Protein AF-A0A7Y0DTC8-F1 (afdb_monomer_lite)

pLDDT: mean 89.21, std 12.31, range [39.5, 98.81]

Sequence (375 aa):
MKYSFIILSLLLSGCVTTHNPIPEGYTGPLSTIDDSFKISSSQTAGMFYIQKVNGKDVVNAYTKSYSASSGQNGALNTQGYSHRLPAVKTKLLLSGEIMHGAPVGYLFNSDANYVVSGEIEFLPEVNKHYLVSGELNKQRSAVWIEDINGDIVSQVVVLSEGNTTPTIESTNSFIAKNTDTTRSSHGVKKDKLALFSNIKGGESLDLVLAKIGEPDSIVYDKGNFFTMRRSHFEYVYNELGKIQFTERDKQAGYVLRVFPNIFDGSTQLTNQLESSGLTLQHIAKEYYKRDELSELELDKVASAIWKNRYQEDSYTIDAVAWLIKVIGKQGNNRYYSLLNTLNDKNEYDSKIVRYAKSNLEQLEPSSVNQFNLRH

Secondary structure (DSSP, 8-state):
----------------PPPPSSPTT--S-EEEEE-EEEE-SSSEEEEEEEEEETTEE---HHHHHHHHHTTSTT-------EEEEESS-EEEEEEEEEEESSTHHHHHTGGG--EEEEEEEE-PPTT-EEEEEEE--SSEEEEEEE-TTS-B-S-EEEEETT-SS-EEE-HHHHHHT---TT---TT----HHHHHHT--BT-BHHHHHHHH---SEEEEE--BTTTTBPPEEEEEETTTEEEEEEEETTEEEEEEEEEEPP---HHHHHHHHT--HHHHHHHHHHHHH-S---HHHHHHHHHHHHHTTT---HHHHHHHHHHHHHHHHHT-GGGHHHHHHTT-TTTS-HHHHHHHHHHHTTS---SS----TT-

Structure (mmCIF, N/CA/C/O backbone):
data_AF-A0A7Y0DTC8-F1
#
_entry.id   AF-A0A7Y0DTC8-F1
#
loop_
_atom_site.group_PDB
_atom_site.id
_atom_site.type_symbol
_atom_site.label_atom_id
_atom_site.label_alt_id
_atom_site.label_comp_id
_atom_site.label_asym_id
_atom_site.label_entity_id
_atom_site.label_seq_id
_atom_site.pdbx_PDB_ins_code
_atom_site.Cartn_x
_atom_site.Cartn_y
_atom_site.Cartn_z
_atom_site.occupancy
_atom_site.B_iso_or_equiv
_atom_site.auth_seq_id
_atom_site.auth_comp_id
_atom_site.auth_asym_id
_atom_site.auth_atom_id
_atom_site.pdbx_PDB_model_num
ATOM 1 N N . MET A 1 1 ? -8.974 44.040 -55.194 1.00 39.91 1 MET A N 1
ATOM 2 C CA . MET A 1 1 ? -8.212 42.791 -55.414 1.00 39.91 1 MET A CA 1
ATOM 3 C C . MET A 1 1 ? -7.953 42.137 -54.071 1.00 39.91 1 MET A C 1
ATOM 5 O O . MET A 1 1 ? -7.554 42.823 -53.143 1.00 39.91 1 MET A O 1
ATOM 9 N N . LYS A 1 2 ? -8.289 40.848 -53.979 1.00 46.41 2 LYS A N 1
ATOM 10 C CA . LYS A 1 2 ? -8.189 39.975 -52.806 1.00 46.41 2 LYS A CA 1
ATOM 11 C C . LYS A 1 2 ? -6.760 39.438 -52.673 1.00 46.41 2 LYS A C 1
ATOM 13 O O . LYS A 1 2 ? -6.305 38.829 -53.628 1.00 46.41 2 LYS A O 1
ATOM 18 N N . TYR A 1 3 ? -6.137 39.579 -51.506 1.00 50.91 3 TYR A N 1
ATOM 19 C CA . TYR A 1 3 ? -5.040 38.739 -50.989 1.00 50.91 3 TYR A CA 1
ATOM 20 C C . TYR A 1 3 ? -5.140 38.878 -49.456 1.00 50.91 3 TYR A C 1
ATOM 22 O O . TYR A 1 3 ? -4.927 39.968 -48.949 1.00 50.91 3 TYR A O 1
ATOM 30 N N . SER A 1 4 ? -5.683 37.958 -48.652 1.00 56.03 4 SER A N 1
ATOM 31 C CA . SER A 1 4 ? -5.474 36.509 -48.528 1.00 56.03 4 SER A CA 1
ATOM 32 C C . SER A 1 4 ? -3.999 36.142 -48.381 1.00 56.03 4 SER A C 1
ATOM 34 O O . SER A 1 4 ? -3.381 35.650 -49.316 1.00 56.03 4 SER A O 1
ATOM 36 N N . PHE A 1 5 ? -3.452 36.380 -47.187 1.00 55.03 5 PHE A N 1
ATOM 37 C CA . PHE A 1 5 ? -2.271 35.676 -46.693 1.00 55.03 5 PHE A CA 1
ATOM 38 C C . PHE A 1 5 ? -2.694 34.849 -45.478 1.00 55.03 5 PHE A C 1
ATOM 40 O O . PHE A 1 5 ? -2.943 35.366 -44.392 1.00 55.03 5 PHE A O 1
ATOM 47 N N . ILE A 1 6 ? -2.856 33.551 -45.726 1.00 56.88 6 ILE A N 1
ATOM 48 C CA . ILE A 1 6 ? -3.098 32.507 -44.735 1.00 56.88 6 ILE A CA 1
ATOM 49 C C . ILE A 1 6 ? -1.772 32.302 -43.999 1.00 56.88 6 ILE A C 1
ATOM 51 O O . ILE A 1 6 ? -0.815 31.787 -44.575 1.00 56.88 6 ILE A O 1
ATOM 55 N N . ILE A 1 7 ? -1.698 32.744 -42.743 1.00 59.03 7 ILE A N 1
ATOM 56 C CA . ILE A 1 7 ? -0.588 32.413 -41.847 1.00 59.03 7 ILE A CA 1
ATOM 57 C C . ILE A 1 7 ? -0.805 30.970 -41.388 1.00 59.03 7 ILE A C 1
ATOM 59 O O . ILE A 1 7 ? -1.731 30.655 -40.643 1.00 59.03 7 ILE A O 1
ATOM 63 N N . LEU A 1 8 ? 0.036 30.090 -41.919 1.00 58.94 8 LEU A N 1
ATOM 64 C CA . LEU A 1 8 ? 0.097 28.662 -41.655 1.00 58.94 8 LEU A CA 1
ATOM 65 C C . LEU A 1 8 ? 0.555 28.420 -40.206 1.00 58.94 8 LEU A C 1
ATOM 67 O O . LEU A 1 8 ? 1.748 28.438 -39.908 1.00 58.94 8 LEU A O 1
ATOM 71 N N . SER A 1 9 ? -0.401 28.188 -39.302 1.00 57.31 9 SER A N 1
ATOM 72 C CA . SER A 1 9 ? -0.169 27.655 -37.953 1.00 57.31 9 SER A CA 1
ATOM 73 C C . SER A 1 9 ? 0.304 26.196 -38.018 1.00 57.31 9 SER A C 1
ATOM 75 O O . SER A 1 9 ? -0.448 25.268 -37.733 1.00 57.31 9 SER A O 1
ATOM 77 N N . LEU A 1 10 ? 1.573 25.987 -38.375 1.00 53.97 10 LEU A N 1
ATOM 78 C CA . LEU A 1 10 ? 2.321 24.757 -38.092 1.00 53.97 10 LEU A CA 1
ATOM 79 C C . LEU A 1 10 ? 2.687 24.744 -36.599 1.00 53.97 10 LEU A C 1
ATOM 81 O O . LEU A 1 10 ? 3.822 25.004 -36.207 1.00 53.97 10 LEU A O 1
ATOM 85 N N . LEU A 1 11 ? 1.693 24.494 -35.745 1.00 52.88 11 LEU A N 1
ATOM 86 C CA . LEU A 1 11 ? 1.929 24.206 -34.335 1.00 52.88 11 LEU A CA 1
ATOM 87 C C . LEU A 1 11 ? 2.511 22.793 -34.229 1.00 52.88 11 LEU A C 1
ATOM 89 O O . LEU A 1 11 ? 1.816 21.792 -34.400 1.00 52.88 11 LEU A O 1
ATOM 93 N N . LEU A 1 12 ? 3.818 22.765 -33.976 1.00 48.22 12 LEU A N 1
ATOM 94 C CA . LEU A 1 12 ? 4.634 21.623 -33.583 1.00 48.22 12 LEU A CA 1
ATOM 95 C C . LEU A 1 12 ? 3.947 20.837 -32.457 1.00 48.22 12 LEU A C 1
ATOM 97 O O . LEU A 1 12 ? 4.098 21.138 -31.276 1.00 48.22 12 LEU A O 1
ATOM 101 N N . SER A 1 13 ? 3.206 19.797 -32.823 1.00 54.31 13 SER A N 1
ATOM 102 C CA . SER A 1 13 ? 2.795 18.740 -31.904 1.00 54.31 13 SER A CA 1
ATOM 103 C C . SER A 1 13 ? 3.999 17.824 -31.697 1.00 54.31 13 SER A C 1
ATOM 105 O O . SER A 1 13 ? 4.126 16.766 -32.309 1.00 54.31 13 SER A O 1
ATOM 107 N N . GLY A 1 14 ? 4.937 18.268 -30.858 1.00 50.41 14 GLY A N 1
ATOM 108 C CA . GLY A 1 14 ? 5.990 17.403 -30.346 1.00 50.41 14 GLY A CA 1
ATOM 109 C C . GLY A 1 14 ? 5.351 16.319 -29.486 1.00 50.41 14 GLY A C 1
ATOM 110 O O . GLY A 1 14 ? 5.095 16.540 -28.306 1.00 50.41 14 GLY A O 1
ATOM 111 N N . CYS A 1 15 ? 5.059 15.159 -30.075 1.00 59.00 15 CYS A N 1
ATOM 112 C CA . CYS A 1 15 ? 4.779 13.957 -29.302 1.00 59.00 15 CYS A CA 1
ATOM 113 C C . CYS A 1 15 ? 6.055 13.635 -28.523 1.00 59.00 15 CYS A C 1
ATOM 115 O O . CYS A 1 15 ? 7.006 13.092 -29.084 1.00 59.00 15 CYS A O 1
ATOM 117 N N . VAL A 1 16 ? 6.102 14.029 -27.249 1.00 60.72 16 VAL A N 1
ATOM 118 C CA . VAL A 1 16 ? 7.172 13.623 -26.339 1.00 60.72 16 VAL A CA 1
ATOM 119 C C . VAL A 1 16 ? 7.049 12.111 -26.191 1.00 60.72 16 VAL A C 1
ATOM 121 O O . VAL A 1 16 ? 6.157 11.607 -25.512 1.00 60.72 16 VAL A O 1
ATOM 124 N N . THR A 1 17 ? 7.898 11.381 -26.908 1.00 69.00 17 THR A N 1
ATOM 125 C CA . THR A 1 17 ? 8.013 9.936 -26.758 1.00 69.00 17 THR A CA 1
ATOM 126 C C . THR A 1 17 ? 8.750 9.677 -25.454 1.00 69.00 17 THR A C 1
ATOM 128 O O . THR A 1 17 ? 9.849 10.180 -25.223 1.00 69.00 17 THR A O 1
ATOM 131 N N . THR A 1 18 ? 8.112 8.948 -24.548 1.00 77.19 18 THR A N 1
ATOM 132 C CA . THR A 1 18 ? 8.749 8.535 -23.301 1.00 77.19 18 THR A CA 1
ATOM 133 C C . THR A 1 18 ? 9.827 7.496 -23.596 1.00 77.19 18 THR A C 1
ATOM 135 O O . THR A 1 18 ? 9.694 6.679 -24.511 1.00 77.19 18 THR A O 1
ATOM 138 N N . HIS A 1 19 ? 10.936 7.551 -22.858 1.00 87.56 19 HIS A N 1
ATOM 139 C CA . HIS A 1 19 ? 12.083 6.691 -23.122 1.00 87.56 19 HIS A CA 1
ATOM 140 C C . HIS A 1 19 ? 11.747 5.223 -22.819 1.00 87.56 19 HIS A C 1
ATOM 142 O O . HIS A 1 19 ? 11.276 4.904 -21.728 1.00 87.56 19 HIS A O 1
ATOM 148 N N . ASN A 1 20 ? 12.023 4.322 -23.769 1.00 89.7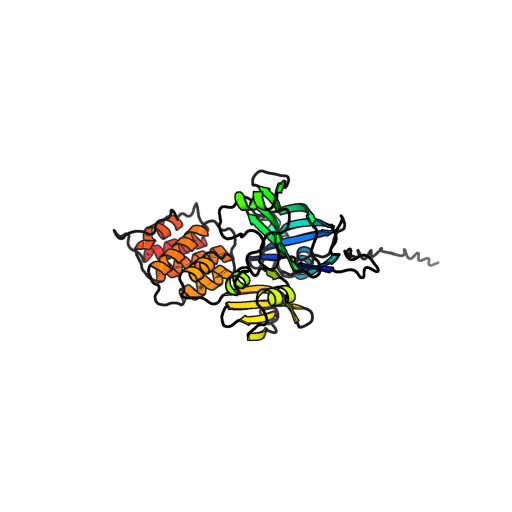5 20 ASN A N 1
ATOM 149 C CA . ASN A 1 20 ? 12.051 2.885 -23.505 1.00 89.75 20 ASN A CA 1
ATOM 150 C C . ASN A 1 20 ? 13.439 2.509 -22.953 1.00 89.75 20 ASN A C 1
ATOM 152 O O . ASN A 1 20 ? 14.424 2.686 -23.675 1.00 89.75 20 ASN A O 1
ATOM 156 N N . PRO A 1 21 ? 13.541 2.002 -21.710 1.00 90.19 21 PRO A N 1
ATOM 157 C CA . PRO A 1 21 ? 14.825 1.671 -21.097 1.00 90.19 21 PRO A CA 1
ATOM 158 C C . PRO A 1 21 ? 15.528 0.466 -21.742 1.00 90.19 21 PRO A C 1
ATOM 160 O O . PRO A 1 21 ? 16.708 0.243 -21.475 1.00 90.19 21 PRO A O 1
ATOM 163 N N . ILE A 1 22 ? 14.841 -0.309 -22.590 1.00 93.38 22 ILE A N 1
ATOM 164 C CA . ILE A 1 22 ? 15.444 -1.400 -23.361 1.00 93.38 22 ILE A CA 1
ATOM 165 C C . ILE A 1 22 ? 16.101 -0.814 -24.625 1.00 93.38 22 ILE A C 1
ATOM 167 O O . ILE A 1 22 ? 15.386 -0.250 -25.458 1.00 93.38 22 ILE A O 1
ATOM 171 N N . PRO A 1 23 ? 17.430 -0.954 -24.810 1.00 90.31 23 PRO A N 1
ATOM 172 C CA . PRO A 1 23 ? 18.102 -0.498 -26.024 1.00 90.31 23 PRO A CA 1
ATOM 173 C C . PRO A 1 23 ? 17.539 -1.162 -27.284 1.00 90.31 23 PRO A C 1
ATOM 175 O O . PRO A 1 23 ? 17.143 -2.329 -27.269 1.00 90.31 23 PRO A O 1
ATOM 178 N N . GLU A 1 24 ? 17.543 -0.435 -28.398 1.00 91.31 24 GLU A N 1
ATOM 179 C CA . GLU A 1 24 ? 17.123 -0.985 -29.687 1.00 91.31 24 GLU A CA 1
ATOM 180 C C . GLU A 1 24 ? 17.986 -2.201 -30.066 1.00 91.31 24 GLU A C 1
ATOM 182 O O . GLU A 1 24 ? 19.209 -2.177 -29.932 1.00 91.31 24 GLU A O 1
ATOM 187 N N . GLY A 1 25 ? 17.340 -3.292 -30.490 1.00 91.94 25 GLY A N 1
ATOM 188 C CA . GLY A 1 25 ? 18.022 -4.542 -30.836 1.00 91.94 25 GLY A CA 1
ATOM 189 C C . GLY A 1 25 ? 18.538 -5.358 -29.645 1.00 91.94 25 GLY A C 1
ATOM 190 O O . GLY A 1 25 ? 19.202 -6.371 -29.857 1.00 91.94 25 GLY A O 1
ATOM 191 N N . TYR A 1 26 ? 18.245 -4.971 -28.398 1.00 92.81 26 TYR A N 1
ATOM 192 C CA . TYR A 1 26 ? 18.636 -5.763 -27.233 1.00 92.81 26 TYR A CA 1
ATOM 193 C C . TYR A 1 26 ? 17.886 -7.105 -27.187 1.00 92.81 26 TYR A C 1
ATOM 195 O O . TYR A 1 26 ? 16.665 -7.146 -27.051 1.00 92.81 26 TYR A O 1
ATOM 203 N N . THR A 1 27 ? 18.634 -8.208 -27.253 1.00 93.88 27 THR A N 1
ATOM 204 C CA . THR A 1 27 ? 18.117 -9.589 -27.154 1.00 93.88 27 THR A CA 1
ATOM 205 C C . THR A 1 27 ? 18.572 -10.309 -25.883 1.00 93.88 27 THR A C 1
ATOM 207 O O . THR A 1 27 ? 18.411 -11.523 -25.766 1.00 93.88 27 THR A O 1
ATOM 210 N N . GLY A 1 28 ? 19.213 -9.590 -24.959 1.00 94.06 28 GLY A N 1
ATOM 211 C CA . GLY A 1 28 ? 19.722 -10.159 -23.716 1.00 94.06 28 GLY A CA 1
ATOM 212 C C . GLY A 1 28 ? 18.625 -10.423 -22.675 1.00 94.06 28 GLY A C 1
ATOM 213 O O . GLY A 1 28 ? 17.455 -10.094 -22.891 1.00 94.06 28 GLY A O 1
ATOM 214 N N . PRO A 1 29 ? 18.995 -11.020 -21.530 1.00 95.62 29 PRO A N 1
ATOM 215 C CA . PRO A 1 29 ? 18.059 -11.287 -20.448 1.00 95.62 29 PRO A CA 1
ATOM 216 C C . PRO A 1 29 ? 17.507 -9.999 -19.827 1.00 95.62 29 PRO A C 1
ATOM 218 O O . PRO A 1 29 ? 18.207 -8.996 -19.681 1.00 95.62 29 PRO A O 1
ATOM 221 N N . LEU A 1 30 ? 16.245 -10.059 -19.410 1.00 97.06 30 LEU A N 1
ATOM 222 C CA . LEU A 1 30 ? 15.531 -8.941 -18.802 1.00 97.06 30 LEU A CA 1
ATOM 223 C C . LEU A 1 30 ? 15.113 -9.286 -17.369 1.00 97.06 30 LEU A C 1
ATOM 225 O O . LEU A 1 30 ? 14.979 -10.454 -17.005 1.00 97.06 30 LEU A O 1
ATOM 229 N N . SER A 1 31 ? 14.868 -8.249 -16.584 1.00 97.38 31 SER A N 1
ATOM 230 C CA . SER A 1 31 ? 14.186 -8.298 -15.293 1.00 97.38 31 SER A CA 1
ATOM 231 C C . SER A 1 31 ? 12.968 -7.382 -15.319 1.00 97.38 31 SER A C 1
ATOM 233 O O . SER A 1 31 ? 12.916 -6.440 -16.118 1.00 97.38 31 SER A O 1
ATOM 235 N N . THR A 1 32 ? 12.030 -7.604 -14.404 1.00 98.19 32 THR A N 1
ATOM 236 C CA . THR A 1 32 ? 10.861 -6.734 -14.228 1.00 98.19 32 THR A CA 1
ATOM 237 C C . THR A 1 32 ? 10.926 -6.032 -12.877 1.00 98.19 32 THR A C 1
ATOM 239 O O . THR A 1 32 ? 11.264 -6.656 -11.875 1.00 98.19 32 THR A O 1
ATOM 242 N N . ILE A 1 33 ? 10.607 -4.741 -12.840 1.00 98.56 33 ILE A N 1
ATOM 243 C CA . ILE A 1 33 ? 10.428 -3.978 -11.602 1.00 98.56 33 ILE A CA 1
ATOM 244 C C . ILE A 1 33 ? 9.056 -3.313 -11.652 1.00 98.56 33 ILE A C 1
ATOM 246 O O . ILE A 1 33 ? 8.801 -2.511 -12.549 1.00 98.56 33 ILE A O 1
ATOM 250 N N . ASP A 1 34 ? 8.181 -3.645 -10.710 1.00 98.75 34 ASP A N 1
ATOM 251 C CA . ASP A 1 34 ? 6.880 -2.994 -10.573 1.00 98.75 34 ASP A CA 1
ATOM 252 C C . ASP A 1 34 ? 6.997 -1.738 -9.705 1.00 98.75 34 ASP A C 1
ATOM 254 O O . ASP A 1 34 ? 7.720 -1.715 -8.710 1.00 98.75 34 ASP A O 1
ATOM 258 N N . ASP A 1 35 ? 6.266 -0.692 -10.071 1.00 98.69 35 ASP A N 1
ATOM 259 C CA . ASP A 1 35 ? 6.006 0.448 -9.194 1.00 98.69 35 ASP A CA 1
ATOM 260 C C . ASP A 1 35 ? 4.886 0.090 -8.196 1.00 98.69 35 ASP A C 1
ATOM 262 O O . ASP A 1 35 ? 3.984 -0.683 -8.523 1.00 98.69 35 ASP A O 1
ATOM 266 N N . SER A 1 36 ? 4.883 0.689 -7.002 1.00 98.44 36 SER A N 1
ATOM 267 C CA . SER A 1 36 ? 3.854 0.438 -5.984 1.00 98.44 36 SER A CA 1
ATOM 268 C C . SER A 1 36 ? 3.160 1.706 -5.491 1.00 98.44 36 SER A C 1
ATOM 270 O O . SER A 1 36 ? 3.576 2.836 -5.758 1.00 98.44 36 SER A O 1
ATOM 272 N N . PHE A 1 37 ? 2.059 1.523 -4.768 1.00 97.56 37 PHE A N 1
ATOM 273 C CA . PHE A 1 37 ? 1.357 2.603 -4.094 1.00 97.56 37 PHE A CA 1
ATOM 274 C C . PHE A 1 37 ? 0.622 2.133 -2.836 1.00 97.56 37 PHE A C 1
ATOM 276 O O . PHE A 1 37 ? 0.229 0.972 -2.697 1.00 97.56 37 PHE A O 1
ATOM 283 N N . LYS A 1 38 ? 0.364 3.084 -1.936 1.00 95.06 38 LYS A N 1
ATOM 284 C CA . LYS A 1 38 ? -0.482 2.921 -0.751 1.00 95.06 38 LYS A CA 1
ATOM 285 C C . LYS A 1 38 ? -1.606 3.948 -0.788 1.00 95.06 38 LYS A C 1
ATOM 287 O O . LYS A 1 38 ? -1.358 5.144 -0.676 1.00 95.06 38 LYS A O 1
ATOM 292 N N . ILE A 1 39 ? -2.843 3.481 -0.944 1.00 92.94 39 ILE A N 1
ATOM 293 C CA . ILE A 1 39 ? -4.026 4.348 -0.961 1.00 92.94 39 ILE A CA 1
ATOM 294 C C . ILE A 1 39 ? -4.362 4.760 0.473 1.00 92.94 39 ILE A C 1
ATOM 296 O O . ILE A 1 39 ? -4.651 3.894 1.301 1.00 92.94 39 ILE A O 1
ATOM 300 N N . SER A 1 40 ? -4.384 6.069 0.727 1.00 89.50 40 SER A N 1
ATOM 301 C CA . SER A 1 40 ? -4.719 6.634 2.040 1.00 89.50 40 SER A CA 1
ATOM 302 C C . SER A 1 40 ? -6.143 7.214 2.106 1.00 89.50 40 SER A C 1
ATOM 304 O O . SER A 1 40 ? -6.783 7.369 3.148 1.00 89.50 40 SER A O 1
ATOM 306 N N . SER A 1 41 ? -6.702 7.564 0.954 1.00 89.88 41 SER A N 1
ATOM 307 C CA . SER A 1 41 ? -8.095 7.981 0.846 1.00 89.88 41 SER A CA 1
ATOM 308 C C . SER A 1 41 ? -8.583 7.775 -0.583 1.00 89.88 41 SER A C 1
ATOM 310 O O . SER A 1 41 ? -7.818 7.425 -1.479 1.00 89.88 41 SER A O 1
ATOM 312 N N . SER A 1 42 ? -9.855 8.066 -0.839 1.00 88.75 42 SER A N 1
ATOM 313 C CA . SER A 1 42 ? -10.371 8.143 -2.211 1.00 88.75 42 SER A CA 1
ATOM 314 C C . SER A 1 42 ? -9.690 9.214 -3.083 1.00 88.75 42 SER A C 1
ATOM 316 O O . SER A 1 42 ? -9.920 9.234 -4.287 1.00 88.75 42 SER A O 1
ATOM 318 N N . GLN A 1 43 ? -8.904 10.120 -2.491 1.00 91.69 43 GLN A N 1
ATOM 319 C CA . GLN A 1 43 ? -8.276 11.260 -3.168 1.00 91.69 43 GLN A CA 1
ATOM 320 C C . GLN A 1 43 ? -6.754 11.313 -2.976 1.00 91.69 43 GLN A C 1
ATOM 322 O O . GLN A 1 43 ? -6.119 12.169 -3.580 1.00 91.69 43 GLN A O 1
ATOM 327 N N . THR A 1 44 ? -6.159 10.432 -2.167 1.00 93.50 44 THR A N 1
ATOM 328 C CA . THR A 1 44 ? -4.745 10.530 -1.776 1.00 93.50 44 THR A CA 1
ATOM 329 C C . THR A 1 44 ? -4.087 9.156 -1.746 1.00 93.50 44 THR A C 1
ATOM 331 O O . THR A 1 44 ? -4.662 8.201 -1.213 1.00 93.50 44 THR A O 1
ATOM 334 N N . ALA A 1 45 ? -2.868 9.058 -2.272 1.00 95.75 45 ALA A N 1
ATOM 335 C CA . ALA A 1 45 ? -2.031 7.868 -2.166 1.00 95.75 45 ALA A CA 1
ATOM 336 C C . ALA A 1 45 ? -0.548 8.238 -2.059 1.00 95.75 45 ALA A C 1
ATOM 338 O O . ALA A 1 45 ? -0.111 9.217 -2.654 1.00 95.75 45 ALA A O 1
ATOM 339 N N . GLY A 1 46 ? 0.232 7.431 -1.344 1.00 96.88 46 GLY A N 1
ATOM 340 C CA . GLY A 1 46 ? 1.690 7.436 -1.461 1.00 96.88 46 GLY A CA 1
ATOM 341 C C . GLY A 1 46 ? 2.113 6.592 -2.659 1.00 96.88 46 GLY A C 1
ATOM 342 O O . GLY A 1 46 ? 1.741 5.422 -2.730 1.00 96.88 46 GLY A O 1
ATOM 343 N N . MET A 1 47 ? 2.856 7.176 -3.592 1.00 98.19 47 MET A N 1
ATOM 344 C CA . MET A 1 47 ? 3.314 6.539 -4.828 1.00 98.19 47 MET A CA 1
ATOM 345 C C . MET A 1 47 ? 4.812 6.254 -4.735 1.00 98.19 47 MET A C 1
ATOM 347 O O . MET A 1 47 ? 5.565 7.160 -4.391 1.00 98.19 47 MET A O 1
ATOM 351 N N . PHE A 1 48 ? 5.248 5.045 -5.093 1.00 98.69 48 PHE A N 1
ATOM 352 C CA . PHE A 1 48 ? 6.654 4.629 -5.092 1.00 98.69 48 PHE A CA 1
ATOM 353 C C . PHE A 1 48 ? 7.029 4.084 -6.466 1.00 98.69 48 PHE A C 1
ATOM 355 O O . PHE A 1 48 ? 6.451 3.098 -6.919 1.00 98.69 48 PHE A O 1
ATOM 362 N N . TYR A 1 49 ? 7.952 4.742 -7.161 1.00 98.81 49 TYR A N 1
ATOM 363 C CA . TYR A 1 49 ? 8.162 4.470 -8.579 1.00 98.81 49 TYR A CA 1
ATOM 364 C C . TYR A 1 49 ? 9.573 4.782 -9.081 1.00 98.81 49 TYR A C 1
ATOM 366 O O . TYR A 1 49 ? 10.324 5.544 -8.466 1.00 98.81 49 TYR A O 1
ATOM 374 N N . ILE A 1 50 ? 9.919 4.213 -10.239 1.00 98.69 50 ILE A N 1
ATOM 375 C CA . ILE A 1 50 ? 11.104 4.612 -11.010 1.00 98.69 50 ILE A CA 1
ATOM 376 C C . ILE A 1 50 ? 10.769 5.866 -11.823 1.00 98.69 50 ILE A C 1
ATOM 378 O O . ILE A 1 50 ? 9.943 5.838 -12.737 1.00 98.69 50 ILE A O 1
ATOM 382 N N . GLN A 1 51 ? 11.430 6.982 -11.519 1.00 98.25 51 GLN A N 1
ATOM 383 C CA . GLN A 1 51 ? 11.271 8.232 -12.262 1.00 98.25 51 GLN A CA 1
ATOM 384 C C . GLN A 1 51 ? 12.157 8.258 -13.513 1.00 98.25 51 GLN A C 1
ATOM 386 O O . GLN A 1 51 ? 11.695 8.618 -14.598 1.00 98.25 51 GLN A O 1
ATOM 391 N N . LYS A 1 52 ? 13.431 7.865 -13.368 1.00 98.31 52 LYS A N 1
ATOM 392 C CA . LYS A 1 52 ? 14.413 7.860 -14.462 1.00 98.31 52 LYS A CA 1
ATOM 393 C C . LYS A 1 52 ? 15.223 6.577 -14.503 1.00 98.31 52 LYS A C 1
ATOM 395 O O . LYS A 1 52 ? 15.586 6.031 -13.463 1.00 98.31 52 LYS A O 1
ATOM 400 N N . VAL A 1 53 ? 15.593 6.183 -15.717 1.00 98.06 53 VAL A N 1
ATOM 401 C CA . VAL A 1 53 ? 16.554 5.113 -15.996 1.00 98.06 53 VAL A CA 1
ATOM 402 C C . VAL A 1 53 ? 17.713 5.713 -16.784 1.00 98.06 53 VAL A C 1
ATOM 404 O O . VAL A 1 53 ? 17.507 6.304 -17.844 1.00 98.06 53 VAL A O 1
ATOM 407 N N . ASN A 1 54 ? 18.935 5.602 -16.258 1.00 96.75 54 ASN A N 1
ATOM 408 C CA . ASN A 1 54 ? 20.149 6.168 -16.858 1.00 96.75 54 ASN A CA 1
ATOM 409 C C . ASN A 1 54 ? 19.991 7.655 -17.248 1.00 96.75 54 ASN A C 1
ATOM 411 O O . ASN A 1 54 ? 20.362 8.076 -18.344 1.00 96.75 54 ASN A O 1
ATOM 415 N N . GLY A 1 55 ? 19.389 8.442 -16.349 1.00 96.81 55 GLY A N 1
ATOM 416 C CA . GLY A 1 55 ? 19.176 9.883 -16.518 1.00 96.81 55 GLY A CA 1
ATOM 417 C C . GLY A 1 55 ? 18.005 10.286 -17.424 1.00 96.81 55 GLY A C 1
ATOM 418 O O . GLY A 1 55 ? 17.755 11.481 -17.567 1.00 96.81 55 GLY A O 1
ATOM 419 N N . LYS A 1 56 ? 17.268 9.332 -18.009 1.00 96.75 56 LYS A N 1
ATOM 420 C CA . LYS A 1 56 ? 16.132 9.594 -18.909 1.00 96.75 56 LYS A CA 1
ATOM 421 C C . LYS A 1 56 ? 14.799 9.274 -18.239 1.00 96.75 56 LYS A C 1
ATOM 423 O O . LYS A 1 56 ? 14.677 8.228 -17.605 1.00 96.75 56 LYS A O 1
ATOM 428 N N . ASP A 1 57 ? 13.812 10.151 -18.410 1.00 96.44 57 ASP A N 1
ATOM 429 C CA . ASP A 1 57 ? 12.459 9.964 -17.875 1.00 96.44 57 ASP A CA 1
ATOM 430 C C . ASP A 1 57 ? 11.748 8.771 -18.519 1.00 96.44 57 ASP A C 1
ATOM 432 O O . ASP A 1 57 ? 11.759 8.603 -19.743 1.00 96.44 57 ASP A O 1
ATOM 436 N N . VAL A 1 58 ? 11.097 7.963 -17.684 1.00 96.88 58 VAL A N 1
ATOM 437 C CA . VAL A 1 58 ? 10.309 6.797 -18.099 1.00 96.88 58 VAL A CA 1
ATOM 438 C C . VAL A 1 58 ? 8.846 6.959 -17.684 1.00 96.88 58 VAL A C 1
ATOM 440 O O . VAL A 1 58 ? 8.517 7.710 -16.767 1.00 96.88 58 VAL A O 1
ATOM 443 N N . VAL A 1 59 ? 7.943 6.251 -18.368 1.00 96.94 59 VAL A N 1
ATOM 444 C CA . VAL A 1 59 ? 6.549 6.117 -17.906 1.00 96.94 59 VAL A CA 1
ATOM 445 C C . VAL A 1 59 ? 6.543 5.359 -16.586 1.00 96.94 59 VAL A C 1
ATOM 447 O O . VAL A 1 59 ? 7.295 4.405 -16.442 1.00 96.94 59 VAL A O 1
ATOM 450 N N . ASN A 1 60 ? 5.679 5.750 -15.655 1.00 98.00 60 ASN A N 1
ATOM 451 C CA . ASN A 1 60 ? 5.617 5.166 -14.317 1.00 98.00 60 ASN A CA 1
ATOM 452 C C . ASN A 1 60 ? 4.196 5.205 -13.734 1.00 98.00 60 ASN A C 1
ATOM 454 O O . ASN A 1 60 ? 3.289 5.823 -14.304 1.00 98.00 60 ASN A O 1
ATOM 458 N N . ALA A 1 61 ? 4.001 4.563 -12.582 1.00 97.75 61 ALA A N 1
ATOM 459 C CA . ALA A 1 61 ? 2.715 4.523 -11.887 1.00 97.75 61 ALA A CA 1
ATOM 460 C C . ALA A 1 61 ? 2.163 5.918 -11.556 1.00 97.75 61 ALA A C 1
ATOM 462 O O . ALA A 1 61 ? 0.957 6.136 -11.676 1.00 97.75 61 ALA A O 1
ATOM 463 N N . TYR A 1 62 ? 3.015 6.885 -11.195 1.00 97.50 62 TYR A N 1
ATOM 464 C CA . TYR A 1 62 ? 2.585 8.254 -10.886 1.00 97.50 62 TYR A CA 1
ATOM 465 C C . TYR A 1 62 ? 1.941 8.931 -12.101 1.00 97.50 62 TYR A C 1
ATOM 467 O O . TYR A 1 62 ? 0.786 9.350 -12.052 1.00 97.50 62 TYR A O 1
ATOM 475 N N . THR A 1 63 ? 2.645 8.975 -13.234 1.00 96.19 63 THR A N 1
ATOM 476 C CA . THR A 1 63 ? 2.154 9.610 -14.472 1.00 96.19 63 THR A CA 1
ATOM 477 C C . THR A 1 63 ? 0.923 8.902 -15.044 1.00 96.19 63 THR A C 1
ATOM 479 O O . THR A 1 63 ? -0.001 9.562 -15.538 1.00 96.19 63 THR A O 1
ATOM 482 N N . LYS A 1 64 ? 0.857 7.566 -14.932 1.00 96.31 64 LYS A N 1
ATOM 483 C CA . LYS A 1 64 ? -0.338 6.781 -15.280 1.00 96.31 64 LYS A CA 1
ATOM 484 C C . LYS A 1 64 ? -1.523 7.124 -14.384 1.00 96.31 64 LYS A C 1
ATOM 486 O O . LYS A 1 64 ? -2.603 7.393 -14.905 1.00 96.31 64 LYS A O 1
ATOM 491 N N . SER A 1 65 ? -1.315 7.164 -13.071 1.00 96.44 65 SER A N 1
ATOM 492 C CA . SER A 1 65 ? -2.357 7.493 -12.094 1.00 96.44 65 SER A CA 1
ATOM 493 C C . SER A 1 65 ? -2.860 8.921 -12.281 1.00 96.44 65 SER A C 1
ATOM 495 O O . SER A 1 65 ? -4.066 9.155 -12.301 1.00 96.44 65 SER A O 1
ATOM 497 N N . TYR A 1 66 ? -1.953 9.876 -12.500 1.00 94.25 66 TYR A N 1
ATOM 498 C CA . TYR A 1 66 ? -2.288 11.277 -12.755 1.00 94.25 66 TYR A CA 1
ATOM 499 C C . TYR A 1 66 ? -3.185 11.420 -13.981 1.00 94.25 66 TYR A C 1
ATOM 501 O O . TYR A 1 66 ? -4.281 11.977 -13.903 1.00 94.25 66 TYR A O 1
ATOM 509 N N . SER A 1 67 ? -2.773 10.815 -15.096 1.00 93.31 67 SER A N 1
ATOM 510 C CA . SER A 1 67 ? -3.555 10.815 -16.335 1.00 93.31 67 SER A CA 1
ATOM 511 C C . SER A 1 67 ? -4.925 10.160 -16.139 1.00 93.31 67 SER A C 1
ATOM 513 O O . SER A 1 67 ? -5.933 10.668 -16.621 1.00 93.31 67 SER A O 1
ATOM 515 N N . ALA A 1 68 ? -4.974 9.056 -15.390 1.00 92.81 68 ALA A N 1
ATOM 516 C CA . ALA A 1 68 ? -6.190 8.294 -15.142 1.00 92.81 68 ALA A CA 1
ATOM 517 C C . ALA A 1 68 ? -7.149 8.948 -14.132 1.00 92.81 68 ALA A C 1
ATOM 519 O O . ALA A 1 68 ? -8.296 8.504 -14.039 1.00 92.81 68 ALA A O 1
ATOM 520 N N . SER A 1 69 ? -6.687 9.954 -13.381 1.00 93.81 69 SER A N 1
ATOM 521 C CA . SER A 1 69 ? -7.459 10.714 -12.380 1.00 93.81 69 SER A CA 1
ATOM 522 C C . SER A 1 69 ? -7.952 12.062 -12.913 1.00 93.81 69 SER A C 1
ATOM 524 O O . SER A 1 69 ? -8.872 12.661 -12.356 1.00 93.81 69 SER A O 1
ATOM 526 N N . SER A 1 70 ? -7.358 12.549 -14.006 1.00 89.50 70 SER A N 1
ATOM 527 C CA . SER A 1 70 ? -7.728 13.826 -14.612 1.00 89.50 70 SER A CA 1
ATOM 528 C C . SER A 1 70 ? -9.222 13.874 -14.959 1.00 89.50 70 SER A C 1
ATOM 530 O O . SER A 1 70 ? -9.773 12.946 -15.552 1.00 89.50 70 SER A O 1
ATOM 532 N N . GLY A 1 71 ? -9.892 14.957 -14.555 1.00 86.62 71 GLY A N 1
ATOM 533 C CA . GLY A 1 71 ? -11.323 15.171 -14.798 1.00 86.62 71 GLY A CA 1
ATOM 534 C C . GLY A 1 71 ? -12.280 14.381 -13.893 1.00 86.62 71 GLY A C 1
ATOM 535 O O . GLY A 1 71 ? -13.478 14.377 -14.157 1.00 86.62 71 GLY A O 1
ATOM 536 N N . GLN A 1 72 ? -11.800 13.732 -12.825 1.00 86.12 72 GLN A N 1
ATOM 537 C CA . GLN A 1 72 ? -12.630 12.874 -11.960 1.00 86.12 72 GLN A CA 1
ATOM 538 C C . GLN A 1 72 ? -13.055 13.524 -10.636 1.00 86.12 72 GLN A C 1
ATOM 540 O O . GLN A 1 72 ? -13.216 12.839 -9.629 1.00 86.12 72 GLN A O 1
ATOM 545 N N . ASN A 1 73 ? -13.244 14.848 -10.616 1.00 86.19 73 ASN A N 1
ATOM 546 C CA . ASN A 1 73 ? -13.705 15.593 -9.432 1.00 86.19 73 ASN A CA 1
ATOM 547 C C . ASN A 1 73 ? -12.875 15.317 -8.159 1.00 86.19 73 ASN A C 1
ATOM 549 O O . ASN A 1 73 ? -13.418 15.220 -7.062 1.00 86.19 73 ASN A O 1
ATOM 553 N N . GLY A 1 74 ? -11.557 15.156 -8.312 1.00 86.38 74 GLY A N 1
ATOM 554 C CA . GLY A 1 74 ? -10.631 14.885 -7.210 1.00 86.38 74 GLY A CA 1
ATOM 555 C C . GLY A 1 74 ? -10.522 13.421 -6.787 1.00 86.38 74 GLY A C 1
ATOM 556 O O . GLY A 1 74 ? -9.668 13.107 -5.961 1.00 86.38 74 GLY A O 1
ATOM 557 N N . ALA A 1 75 ? -11.317 12.513 -7.362 1.00 89.88 75 ALA A N 1
ATOM 558 C CA . ALA A 1 75 ? -11.132 11.084 -7.144 1.00 89.88 75 ALA A CA 1
ATOM 559 C C . ALA A 1 75 ? -9.792 10.623 -7.732 1.00 89.88 75 ALA A C 1
ATOM 561 O O . ALA A 1 75 ? -9.488 10.866 -8.901 1.00 89.88 75 ALA A O 1
ATOM 562 N N . LEU A 1 76 ? -9.005 9.926 -6.918 1.00 92.62 76 LEU A N 1
ATOM 563 C CA . LEU A 1 76 ? -7.726 9.376 -7.327 1.00 92.62 76 LEU A CA 1
ATOM 564 C C . LEU A 1 76 ? -7.921 7.985 -7.940 1.00 92.62 76 LEU A C 1
ATOM 566 O O . LEU A 1 76 ? -8.523 7.085 -7.351 1.00 92.62 76 LEU A O 1
ATOM 570 N N . ASN A 1 77 ? -7.396 7.805 -9.145 1.00 92.69 77 ASN A N 1
ATOM 571 C CA . ASN A 1 77 ? -7.346 6.545 -9.864 1.00 92.69 77 ASN A CA 1
ATOM 572 C C . ASN A 1 77 ? -5.909 6.036 -9.914 1.00 92.69 77 ASN A C 1
ATOM 574 O O . ASN A 1 77 ? -5.174 6.332 -10.856 1.00 92.69 77 ASN A O 1
ATOM 578 N N . THR A 1 78 ? -5.515 5.272 -8.900 1.00 95.06 78 THR A N 1
ATOM 579 C CA . THR A 1 78 ? -4.183 4.674 -8.865 1.00 95.06 78 THR A CA 1
ATOM 580 C C . THR A 1 78 ? -4.049 3.575 -9.917 1.00 95.06 78 THR A C 1
ATOM 582 O O . THR A 1 78 ? -4.934 2.740 -10.111 1.00 95.06 78 THR A O 1
ATOM 585 N N . GLN A 1 79 ? -2.928 3.599 -10.625 1.00 95.50 79 GLN A N 1
ATOM 586 C CA . GLN A 1 79 ? -2.549 2.667 -11.677 1.00 95.50 79 GLN A CA 1
ATOM 587 C C . GLN A 1 79 ? -1.121 2.200 -11.402 1.00 95.50 79 GLN A C 1
ATOM 589 O O . GLN A 1 79 ? -0.254 3.023 -11.114 1.00 95.50 79 GLN A O 1
ATOM 594 N N . GLY A 1 80 ? -0.881 0.892 -11.493 1.00 96.19 80 GLY A N 1
ATOM 595 C CA . GLY A 1 80 ? 0.471 0.340 -11.441 1.00 96.19 80 GLY A CA 1
ATOM 596 C C . GLY A 1 80 ? 1.197 0.485 -12.778 1.00 96.19 80 GLY A C 1
ATOM 597 O O . GLY A 1 80 ? 0.609 0.860 -13.801 1.00 96.19 80 GLY A O 1
ATOM 598 N N . TYR A 1 81 ? 2.491 0.184 -12.771 1.00 97.88 81 TYR A N 1
ATOM 599 C CA . TYR A 1 81 ? 3.303 0.106 -13.978 1.00 97.88 81 TYR A CA 1
ATOM 600 C C . TYR A 1 81 ? 4.471 -0.860 -13.767 1.00 97.88 81 TYR A C 1
ATOM 602 O O . TYR A 1 81 ? 5.018 -0.932 -12.671 1.00 97.88 81 TYR A O 1
ATOM 610 N N . SER A 1 82 ? 4.848 -1.583 -14.822 1.00 98.06 82 SER A N 1
ATOM 611 C CA . SER A 1 82 ? 5.950 -2.551 -14.797 1.00 98.06 82 SER A CA 1
ATOM 612 C C . SER A 1 82 ? 7.046 -2.117 -15.758 1.00 98.06 82 SER A C 1
ATOM 614 O O . SER A 1 82 ? 6.810 -1.947 -16.958 1.00 98.06 82 SER A O 1
ATOM 616 N N . HIS A 1 83 ? 8.259 -1.977 -15.238 1.00 97.69 83 HIS A N 1
ATOM 617 C CA . HIS A 1 83 ? 9.456 -1.642 -15.997 1.00 97.69 83 HIS A CA 1
ATOM 618 C C . HIS A 1 83 ? 10.192 -2.917 -16.373 1.00 97.69 83 HIS A C 1
ATOM 620 O O . HIS A 1 83 ? 10.570 -3.697 -15.503 1.00 97.69 83 HIS A O 1
ATOM 626 N N . ARG A 1 84 ? 10.447 -3.120 -17.666 1.00 97.25 84 ARG A N 1
ATOM 627 C CA . ARG A 1 84 ? 11.356 -4.173 -18.131 1.00 97.25 84 AR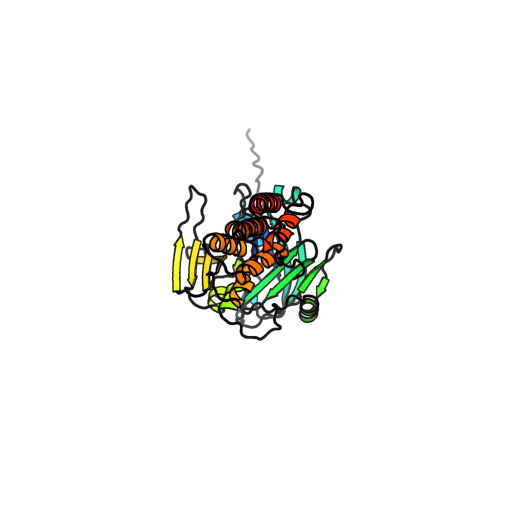G A CA 1
ATOM 628 C C . ARG A 1 84 ? 12.735 -3.571 -18.346 1.00 97.25 84 ARG A C 1
ATOM 630 O O . ARG A 1 84 ? 12.869 -2.639 -19.136 1.00 97.25 84 ARG A O 1
ATOM 637 N N . LEU A 1 85 ? 13.741 -4.103 -17.661 1.00 96.62 85 LEU A N 1
ATOM 638 C CA . LEU A 1 85 ? 15.111 -3.591 -17.691 1.00 96.62 85 LEU A CA 1
ATOM 639 C C . LEU A 1 85 ? 16.096 -4.691 -18.114 1.00 96.62 85 LEU A C 1
ATOM 641 O O . LEU A 1 85 ? 15.906 -5.846 -17.731 1.00 96.62 85 LEU A O 1
ATOM 645 N N . PRO A 1 86 ? 17.153 -4.364 -18.879 1.00 96.69 86 PRO A N 1
ATOM 646 C CA . PRO A 1 86 ? 18.303 -5.248 -19.057 1.00 96.69 86 PRO A CA 1
ATOM 647 C C . PRO A 1 86 ? 18.907 -5.671 -17.714 1.00 96.69 86 PRO A C 1
ATOM 649 O O . PRO A 1 86 ? 19.060 -4.839 -16.821 1.00 96.69 86 PRO A O 1
ATOM 652 N N . ALA A 1 87 ? 19.310 -6.940 -17.594 1.00 95.50 87 ALA A N 1
ATOM 653 C CA . ALA A 1 87 ? 20.002 -7.471 -16.414 1.00 95.50 87 ALA A CA 1
ATOM 654 C C . ALA A 1 87 ? 21.473 -6.999 -16.342 1.00 95.50 87 ALA A C 1
ATOM 656 O O . ALA A 1 87 ? 22.414 -7.792 -16.369 1.00 95.50 87 ALA A O 1
ATOM 657 N N . VAL A 1 88 ? 21.675 -5.678 -16.336 1.00 95.44 88 VAL A N 1
ATOM 658 C CA . VAL A 1 88 ? 22.975 -4.997 -16.279 1.00 95.44 88 VAL A CA 1
ATOM 659 C C . VAL A 1 88 ? 22.921 -3.862 -15.264 1.00 95.44 88 VAL A C 1
ATOM 661 O O . VAL A 1 88 ? 21.852 -3.337 -14.948 1.00 95.44 88 VAL A O 1
ATOM 664 N N . LYS A 1 89 ? 24.092 -3.457 -14.765 1.00 97.06 89 LYS A N 1
ATOM 665 C CA . LYS A 1 89 ? 24.200 -2.375 -13.786 1.00 97.06 89 LYS A CA 1
ATOM 666 C C . LYS A 1 89 ? 23.608 -1.090 -14.372 1.00 97.06 89 LYS A C 1
ATOM 668 O O . LYS A 1 89 ? 24.075 -0.605 -15.399 1.00 97.06 89 LYS A O 1
ATOM 673 N N . THR A 1 90 ? 22.588 -0.563 -13.708 1.00 96.62 90 THR A N 1
ATOM 674 C CA . THR A 1 90 ? 21.750 0.531 -14.201 1.00 96.62 90 THR A CA 1
ATOM 675 C C . THR A 1 90 ? 21.580 1.588 -13.115 1.00 96.62 90 THR A C 1
ATOM 677 O O . THR A 1 90 ? 21.465 1.263 -11.933 1.00 96.62 90 THR A O 1
ATOM 680 N N . LYS A 1 91 ? 21.560 2.864 -13.513 1.00 98.19 91 LYS A N 1
ATOM 681 C CA . LYS A 1 91 ? 21.244 3.979 -12.615 1.00 98.19 91 LYS A CA 1
ATOM 682 C C . LYS A 1 91 ? 19.744 4.224 -12.600 1.00 98.19 91 LYS A C 1
ATOM 684 O O . LYS A 1 91 ? 19.154 4.446 -13.660 1.00 98.19 91 LYS A O 1
ATOM 689 N N . LEU A 1 92 ? 19.146 4.202 -11.417 1.00 98.62 92 LEU A N 1
ATOM 690 C CA . LEU A 1 92 ? 17.713 4.403 -11.220 1.00 98.62 92 LEU A CA 1
ATOM 691 C C . LEU A 1 92 ? 17.492 5.614 -10.318 1.00 98.62 92 LEU A C 1
ATOM 693 O O . LEU A 1 92 ? 18.037 5.662 -9.219 1.00 98.62 92 LEU A O 1
ATOM 697 N N . LEU A 1 93 ? 16.675 6.569 -10.764 1.00 98.56 93 LEU A N 1
ATOM 698 C CA . LEU A 1 93 ? 16.133 7.608 -9.887 1.00 98.56 93 LEU A CA 1
ATOM 699 C C . LEU A 1 93 ? 14.827 7.078 -9.300 1.00 98.56 93 LEU A C 1
ATOM 701 O O . LEU A 1 93 ? 13.824 6.998 -10.013 1.00 98.56 93 LEU A O 1
ATOM 705 N N . LEU A 1 94 ? 14.854 6.686 -8.029 1.00 98.69 94 LEU A N 1
ATOM 706 C CA . LEU A 1 94 ? 13.660 6.256 -7.306 1.00 98.69 94 LEU A CA 1
ATOM 707 C C . LEU A 1 94 ? 12.946 7.465 -6.720 1.00 98.69 94 LEU A C 1
ATOM 709 O O . LEU A 1 94 ? 13.585 8.458 -6.374 1.00 98.69 94 LEU A O 1
ATOM 713 N N . SER A 1 95 ? 11.626 7.392 -6.597 1.00 98.56 95 SER A N 1
ATOM 714 C CA . SER A 1 95 ? 10.828 8.447 -5.976 1.00 98.56 95 SER A CA 1
ATOM 715 C C . SER A 1 95 ? 9.684 7.875 -5.150 1.00 98.56 95 SER A C 1
ATOM 717 O O . SER A 1 95 ? 9.026 6.924 -5.564 1.00 98.56 95 SER A O 1
ATOM 719 N N . GLY A 1 96 ? 9.476 8.465 -3.976 1.00 98.44 96 GLY A N 1
ATOM 720 C CA . GLY A 1 96 ? 8.316 8.289 -3.114 1.00 98.44 96 GLY A CA 1
ATOM 721 C C . GLY A 1 96 ? 7.620 9.637 -2.947 1.00 98.44 96 GLY A C 1
ATOM 722 O O . GLY A 1 96 ? 8.262 10.583 -2.501 1.00 98.44 96 GLY A O 1
ATOM 723 N N . GLU A 1 97 ? 6.343 9.754 -3.304 1.00 96.81 97 GLU A N 1
ATOM 724 C CA . GLU A 1 97 ? 5.613 11.030 -3.256 1.00 96.81 97 GLU A CA 1
ATOM 725 C C . GLU A 1 97 ? 4.137 10.849 -2.887 1.00 96.81 97 GLU A C 1
ATOM 727 O O . GLU A 1 97 ? 3.477 9.915 -3.350 1.00 96.81 97 GLU A O 1
ATOM 732 N N . ILE A 1 98 ? 3.602 11.779 -2.089 1.00 96.06 98 ILE A N 1
ATOM 733 C CA . ILE A 1 98 ? 2.161 11.897 -1.853 1.00 96.06 98 ILE A CA 1
ATOM 734 C C . ILE A 1 98 ? 1.477 12.503 -3.080 1.00 96.06 98 ILE A C 1
ATOM 736 O O . ILE A 1 98 ? 1.712 13.648 -3.463 1.00 96.06 98 ILE A O 1
ATOM 740 N N . MET A 1 99 ? 0.581 11.725 -3.677 1.00 95.31 99 MET A N 1
ATOM 741 C CA . MET A 1 99 ? -0.233 12.123 -4.811 1.00 95.31 99 MET A CA 1
ATOM 742 C C . MET A 1 99 ? -1.658 12.457 -4.369 1.00 95.31 99 MET A C 1
ATOM 744 O O . MET A 1 99 ? -2.296 11.663 -3.674 1.00 95.31 99 MET A O 1
ATOM 748 N N . HIS A 1 100 ? -2.183 13.586 -4.854 1.00 94.12 100 HIS A N 1
ATOM 749 C CA . HIS A 1 100 ? -3.588 13.970 -4.688 1.00 94.12 100 HIS A CA 1
ATOM 750 C C . HIS A 1 100 ? -4.348 13.905 -6.015 1.00 94.12 100 HIS A C 1
ATOM 752 O O . HIS A 1 100 ? -3.825 14.261 -7.069 1.00 94.12 100 HIS A O 1
ATOM 758 N N . GLY A 1 101 ? -5.617 13.498 -5.967 1.00 90.88 101 GLY A N 1
ATOM 759 C CA . G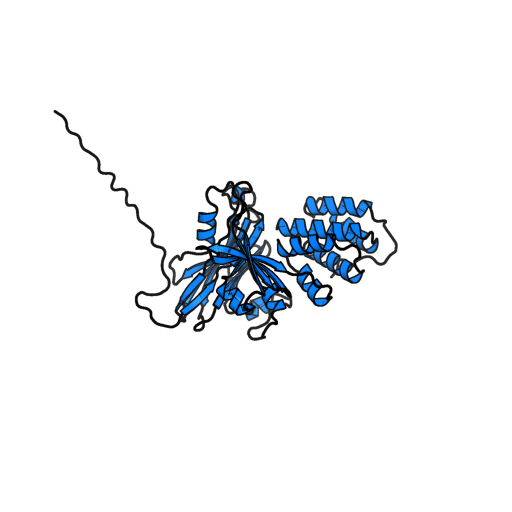LY A 1 101 ? -6.495 13.424 -7.138 1.00 90.88 101 GLY A CA 1
ATOM 760 C C . GLY A 1 101 ? -6.931 14.793 -7.679 1.00 90.88 101 GLY A C 1
ATOM 761 O O . GLY A 1 101 ? -7.408 14.879 -8.809 1.00 90.88 101 GLY A O 1
ATOM 762 N N . ALA A 1 102 ? -6.750 15.873 -6.908 1.00 88.19 102 ALA A N 1
ATOM 763 C CA . ALA A 1 102 ? -6.952 17.251 -7.357 1.00 88.19 102 ALA A CA 1
ATOM 764 C C . ALA A 1 102 ? -5.815 18.181 -6.886 1.00 88.19 102 ALA A C 1
ATOM 766 O O . ALA A 1 102 ? -5.363 18.045 -5.747 1.00 88.19 102 ALA A O 1
ATOM 767 N N . PRO A 1 103 ? -5.419 19.194 -7.692 1.00 83.69 103 PRO A N 1
ATOM 768 C CA . PRO A 1 103 ? -4.352 20.139 -7.336 1.00 83.69 103 PRO A CA 1
ATOM 769 C C . PRO A 1 103 ? -4.580 20.864 -6.007 1.00 83.69 103 PRO A C 1
ATOM 771 O O . PRO A 1 103 ? -3.641 21.137 -5.266 1.00 83.69 103 PRO A O 1
ATOM 774 N N . VAL A 1 104 ? -5.845 21.140 -5.683 1.00 83.44 104 VAL A N 1
ATOM 775 C CA . VAL A 1 104 ? -6.248 21.804 -4.440 1.00 83.44 104 VAL A CA 1
ATOM 776 C C . VAL A 1 104 ? -5.810 21.026 -3.191 1.00 83.44 104 VAL A C 1
ATOM 778 O O . VAL A 1 104 ? -5.504 21.637 -2.172 1.00 83.44 104 VAL A O 1
ATOM 781 N N . GLY A 1 105 ? -5.684 19.696 -3.281 1.00 80.44 105 GLY A N 1
ATOM 782 C CA . GLY A 1 105 ? -5.215 18.851 -2.182 1.00 80.44 105 GLY A CA 1
ATOM 783 C C . GLY A 1 105 ? -3.794 19.186 -1.728 1.00 80.44 105 GLY A C 1
ATOM 784 O O . GLY A 1 105 ? -3.535 19.188 -0.527 1.00 80.44 105 GLY A O 1
ATOM 785 N N . TYR A 1 106 ? -2.908 19.568 -2.653 1.00 86.69 106 TYR A N 1
ATOM 786 C CA . TYR A 1 106 ? -1.539 19.968 -2.315 1.00 86.69 106 TYR A CA 1
ATOM 787 C C . TYR A 1 106 ? -1.495 21.276 -1.515 1.00 86.69 106 TYR A C 1
ATOM 789 O O . TYR A 1 106 ? -0.612 21.450 -0.682 1.00 86.69 106 TYR A O 1
ATOM 797 N N . LEU A 1 107 ? -2.452 22.184 -1.734 1.00 84.56 107 LEU A N 1
ATOM 798 C CA . LEU A 1 107 ? -2.512 23.466 -1.024 1.00 84.56 107 LEU A CA 1
ATOM 799 C C . LEU A 1 107 ? -3.056 23.314 0.401 1.00 84.56 107 LEU A C 1
ATOM 801 O O . LEU A 1 107 ? -2.550 23.954 1.314 1.00 84.56 107 LEU A O 1
ATOM 805 N N . PHE A 1 108 ? -4.076 22.473 0.594 1.00 84.00 108 PHE A N 1
ATOM 806 C CA . PHE A 1 108 ? -4.714 22.292 1.905 1.00 84.00 108 PHE A CA 1
ATOM 807 C C . PHE A 1 108 ? -3.992 21.299 2.822 1.00 84.00 108 PHE A C 1
ATOM 809 O O . PHE A 1 108 ? -4.244 21.310 4.022 1.00 84.00 108 PHE A O 1
ATOM 816 N N . ASN A 1 109 ? -3.101 20.465 2.279 1.00 81.25 109 ASN A N 1
ATOM 817 C CA . ASN A 1 109 ? -2.350 19.458 3.034 1.00 81.25 109 ASN A CA 1
ATOM 818 C C . ASN A 1 109 ? -0.832 19.675 2.911 1.00 81.25 109 ASN A C 1
ATOM 820 O O . ASN A 1 109 ? -0.079 18.710 2.791 1.00 81.25 109 ASN A O 1
ATOM 824 N N . SER A 1 110 ? -0.374 20.934 2.896 1.00 78.81 110 SER A N 1
ATOM 825 C CA . SER A 1 110 ? 1.042 21.287 2.691 1.00 78.81 110 SER A CA 1
ATOM 826 C C . SER A 1 110 ? 1.997 20.535 3.618 1.00 78.81 110 SER A C 1
ATOM 828 O O . SER A 1 110 ? 3.069 20.118 3.184 1.00 78.81 110 SER A O 1
ATOM 830 N N . ASP A 1 111 ? 1.574 20.305 4.859 1.00 78.44 111 ASP A N 1
ATOM 831 C CA . ASP A 1 111 ? 2.395 19.709 5.919 1.00 78.44 111 ASP A CA 1
ATOM 832 C C . ASP A 1 111 ? 2.472 18.171 5.828 1.00 78.44 111 ASP A C 1
ATOM 834 O O . ASP A 1 111 ? 3.247 17.539 6.549 1.00 78.44 111 ASP A O 1
ATOM 838 N N . ALA A 1 112 ? 1.696 17.578 4.914 1.00 82.31 112 ALA A N 1
ATOM 839 C CA . ALA A 1 112 ? 1.609 16.141 4.664 1.00 82.31 112 ALA A CA 1
ATOM 840 C C . ALA A 1 112 ? 1.969 15.757 3.213 1.00 82.31 112 ALA A C 1
ATOM 842 O O . ALA A 1 112 ? 1.762 14.618 2.800 1.00 82.31 112 ALA A O 1
ATOM 843 N N . ASN A 1 113 ? 2.521 16.680 2.414 1.00 89.06 113 ASN A N 1
ATOM 844 C CA . ASN A 1 113 ? 2.975 16.414 1.041 1.00 89.06 113 ASN A CA 1
ATOM 845 C C . ASN A 1 113 ? 4.411 15.868 1.019 1.00 89.06 113 ASN A C 1
ATOM 847 O O . ASN A 1 113 ? 5.330 16.508 0.508 1.00 89.06 113 ASN A O 1
ATOM 851 N N . TYR A 1 114 ? 4.621 14.695 1.609 1.00 93.31 114 TYR A N 1
ATOM 852 C CA . TYR A 1 114 ? 5.952 14.097 1.702 1.00 93.31 114 TYR A CA 1
ATOM 853 C C . TYR A 1 114 ? 6.503 13.679 0.333 1.00 93.31 114 TYR A C 1
ATOM 855 O O . TYR A 1 114 ? 5.791 13.076 -0.475 1.00 93.31 114 TYR A O 1
ATOM 863 N N . VAL A 1 115 ? 7.790 13.968 0.102 1.00 95.38 115 VAL A N 1
ATOM 864 C CA . VAL A 1 115 ? 8.528 13.608 -1.117 1.00 95.38 115 VAL A CA 1
ATOM 865 C C . VAL A 1 115 ? 9.940 13.154 -0.757 1.00 95.38 115 VAL A C 1
ATOM 867 O O . VAL A 1 115 ? 10.638 13.818 0.004 1.00 95.38 115 VAL A O 1
ATOM 870 N N . VAL A 1 116 ? 10.389 12.049 -1.344 1.00 97.56 116 VAL A N 1
ATOM 871 C CA . VAL A 1 116 ? 11.772 11.564 -1.286 1.00 97.56 116 VAL A CA 1
ATOM 872 C C . VAL A 1 116 ? 12.190 11.092 -2.674 1.00 97.56 116 VAL A C 1
ATOM 874 O O . VAL A 1 116 ? 11.442 10.387 -3.344 1.00 97.56 116 VAL A O 1
ATOM 877 N N . SER A 1 117 ? 13.378 11.483 -3.135 1.00 98.12 117 SER A N 1
ATOM 878 C CA . SER A 1 117 ? 13.895 11.079 -4.446 1.00 98.12 117 SER A CA 1
ATOM 879 C C . SER A 1 117 ? 15.415 10.987 -4.423 1.00 98.12 117 SER A C 1
ATOM 881 O O . SER A 1 117 ? 16.079 11.800 -3.782 1.00 98.12 117 SER A O 1
ATOM 883 N N . GLY A 1 118 ? 15.980 9.981 -5.083 1.00 98.12 118 GLY A N 1
ATOM 884 C CA . GLY A 1 118 ? 17.422 9.752 -5.062 1.00 98.12 118 GLY A CA 1
ATOM 885 C C . GLY A 1 118 ? 17.879 8.745 -6.105 1.00 98.12 118 GLY A C 1
ATOM 886 O O . GLY A 1 118 ? 17.151 7.814 -6.457 1.00 98.12 118 GLY A O 1
ATOM 887 N N . GLU A 1 119 ? 19.079 8.974 -6.636 1.00 98.44 119 GLU A N 1
ATOM 888 C CA . GLU A 1 119 ? 19.710 8.078 -7.604 1.00 98.44 119 GLU A CA 1
ATOM 889 C C . GLU A 1 119 ? 20.434 6.945 -6.872 1.00 98.44 119 GLU A C 1
ATOM 891 O O . GLU A 1 119 ? 21.232 7.188 -5.966 1.00 98.44 119 GLU A O 1
ATOM 896 N N . ILE A 1 120 ? 20.174 5.711 -7.300 1.00 98.12 120 ILE A N 1
ATOM 897 C CA . ILE A 1 120 ? 20.879 4.510 -6.853 1.00 98.12 120 ILE A CA 1
ATOM 898 C C . ILE A 1 120 ? 21.481 3.771 -8.048 1.00 98.12 120 ILE A C 1
ATOM 900 O O . ILE A 1 120 ? 21.015 3.892 -9.186 1.00 98.12 120 ILE A O 1
ATOM 904 N N . GLU A 1 121 ? 22.491 2.949 -7.781 1.00 97.88 121 GLU A N 1
ATOM 905 C CA . GLU A 1 121 ? 22.954 1.942 -8.733 1.00 97.88 121 GLU A CA 1
ATOM 906 C C . GLU A 1 121 ? 22.346 0.585 -8.377 1.00 97.88 121 GLU A C 1
ATOM 908 O O . GLU A 1 121 ? 22.455 0.122 -7.242 1.00 97.88 121 GLU A O 1
ATOM 913 N N . PHE A 1 122 ? 21.724 -0.069 -9.356 1.00 97.69 122 PHE A N 1
ATOM 914 C CA . PHE A 1 122 ? 21.083 -1.365 -9.172 1.00 97.69 122 PHE A CA 1
ATOM 915 C C . PHE A 1 122 ? 21.505 -2.339 -10.272 1.00 97.69 122 PHE A C 1
ATOM 917 O O . PHE A 1 122 ? 21.589 -1.975 -11.446 1.00 97.69 122 PHE A O 1
ATOM 924 N N . LEU A 1 123 ? 21.792 -3.582 -9.888 1.00 97.44 123 LEU A N 1
ATOM 925 C CA . LEU A 1 123 ? 22.083 -4.680 -10.804 1.00 97.44 123 LEU A CA 1
ATOM 926 C C . LEU A 1 123 ? 20.983 -5.732 -10.630 1.00 97.44 123 LEU A C 1
ATOM 928 O O . LEU A 1 123 ? 21.088 -6.552 -9.719 1.00 97.44 123 LEU A O 1
ATOM 932 N N . PRO A 1 124 ? 19.924 -5.700 -11.454 1.00 96.88 124 PRO A N 1
ATOM 933 C CA . PRO A 1 124 ? 18.896 -6.720 -11.379 1.00 96.88 124 PRO A CA 1
ATOM 934 C C . PRO A 1 124 ? 19.429 -8.062 -11.882 1.00 96.88 124 PRO A C 1
ATOM 936 O O . PRO A 1 124 ? 20.168 -8.137 -12.867 1.00 96.88 124 PRO A O 1
ATOM 939 N N . GLU A 1 125 ? 19.012 -9.136 -11.225 1.00 97.00 125 GLU A N 1
ATOM 940 C CA . GLU A 1 125 ? 19.291 -10.495 -11.664 1.00 97.00 125 GLU A CA 1
ATOM 941 C C . GLU A 1 125 ? 18.384 -10.900 -12.835 1.00 97.00 125 GLU A C 1
ATOM 943 O O . GLU A 1 125 ? 17.248 -10.440 -12.997 1.00 97.00 125 GLU A O 1
ATOM 948 N N . VAL A 1 126 ? 18.893 -11.823 -13.648 1.00 97.12 126 VAL A N 1
ATOM 949 C CA . VAL A 1 126 ? 18.211 -12.355 -14.829 1.00 97.12 126 VAL A CA 1
ATOM 950 C C . VAL A 1 126 ? 16.874 -12.996 -14.454 1.00 97.12 126 VAL A C 1
ATOM 952 O O . VAL A 1 126 ? 16.820 -13.865 -13.584 1.00 97.12 126 VAL A O 1
ATOM 955 N N . ASN A 1 127 ? 15.809 -12.614 -15.167 1.00 95.44 127 ASN A N 1
ATOM 956 C CA . ASN A 1 127 ? 14.457 -13.161 -15.020 1.00 95.44 127 ASN A CA 1
ATOM 957 C C . ASN A 1 127 ? 13.889 -13.055 -13.593 1.00 95.44 127 ASN A C 1
ATOM 959 O O . ASN A 1 127 ? 13.024 -13.845 -13.211 1.00 95.44 127 ASN A O 1
ATOM 963 N N . LYS A 1 128 ? 14.374 -12.100 -12.792 1.00 96.94 128 LYS A N 1
ATOM 964 C CA . LYS A 1 128 ? 13.780 -11.771 -11.496 1.00 96.94 128 LYS A CA 1
ATOM 965 C C . LYS A 1 128 ? 12.744 -10.660 -11.624 1.00 96.94 128 LYS A C 1
ATOM 967 O O . LYS A 1 128 ? 12.768 -9.855 -12.561 1.00 96.94 128 LYS A O 1
ATOM 972 N N . HIS A 1 129 ? 11.849 -10.641 -10.644 1.00 97.38 129 HIS A N 1
ATOM 973 C CA . HIS A 1 129 ? 10.795 -9.649 -10.492 1.00 97.38 129 HIS A CA 1
ATOM 974 C C . HIS A 1 129 ? 10.986 -8.927 -9.160 1.00 97.38 129 HIS A C 1
ATOM 976 O O . HIS A 1 129 ? 11.167 -9.569 -8.124 1.00 97.38 129 HIS A O 1
ATOM 982 N N . TYR A 1 130 ? 10.970 -7.603 -9.216 1.00 98.12 130 TYR A N 1
ATOM 983 C CA . TYR A 1 130 ? 11.199 -6.706 -8.093 1.00 98.12 130 TYR A CA 1
ATOM 984 C C . TYR A 1 130 ? 10.047 -5.713 -7.930 1.00 98.12 130 TYR A C 1
ATOM 986 O O . TYR A 1 130 ? 9.211 -5.563 -8.823 1.00 98.12 130 TYR A O 1
ATOM 994 N N . LEU A 1 131 ? 10.042 -4.992 -6.812 1.00 98.56 131 LEU A N 1
ATOM 995 C CA . LEU A 1 131 ? 9.043 -3.981 -6.483 1.00 98.56 131 LEU A CA 1
ATOM 996 C C . LEU A 1 131 ? 9.711 -2.720 -5.931 1.00 98.56 131 LEU A C 1
ATOM 998 O O . LEU A 1 131 ? 10.508 -2.809 -4.999 1.00 98.56 131 LEU A O 1
ATOM 1002 N N . VAL A 1 132 ? 9.363 -1.542 -6.447 1.00 98.62 132 VAL A N 1
ATOM 1003 C CA . VAL A 1 132 ? 9.707 -0.272 -5.795 1.00 98.62 132 VAL A CA 1
ATOM 1004 C C . VAL A 1 132 ? 8.774 -0.075 -4.612 1.00 98.62 132 VAL A C 1
ATOM 1006 O O . VAL A 1 132 ? 7.558 -0.059 -4.771 1.00 98.62 132 VAL A O 1
ATOM 1009 N N . SER A 1 133 ? 9.332 0.082 -3.423 1.00 97.81 133 SER A N 1
ATOM 1010 C CA . SER A 1 133 ? 8.610 0.130 -2.154 1.00 97.81 133 SER A CA 1
ATOM 1011 C C . SER A 1 133 ? 9.109 1.298 -1.313 1.00 97.81 133 SER A C 1
ATOM 1013 O O . SER A 1 133 ? 10.185 1.844 -1.566 1.00 97.81 133 SER A O 1
ATOM 1015 N N . GLY A 1 134 ? 8.329 1.712 -0.322 1.00 96.06 134 GLY A N 1
ATOM 1016 C CA . GLY A 1 134 ? 8.708 2.836 0.513 1.00 96.06 134 GLY A CA 1
ATOM 1017 C C . GLY A 1 134 ? 7.767 3.115 1.673 1.00 96.06 134 GLY A C 1
ATOM 1018 O O . GLY A 1 134 ? 6.783 2.414 1.917 1.00 96.06 134 GLY A O 1
ATOM 1019 N N . GLU A 1 135 ? 8.083 4.186 2.385 1.00 93.50 135 GLU A N 1
ATOM 1020 C CA . GLU A 1 135 ? 7.278 4.763 3.455 1.00 93.50 135 GLU A CA 1
ATOM 1021 C C . GLU A 1 135 ? 7.329 6.290 3.360 1.00 93.50 135 GLU A C 1
ATOM 1023 O O . GLU A 1 135 ? 8.358 6.861 3.009 1.00 93.50 135 GLU A O 1
ATOM 1028 N N . LEU A 1 136 ? 6.206 6.947 3.646 1.00 93.44 136 LEU A N 1
ATOM 1029 C CA . LEU A 1 136 ? 6.071 8.403 3.623 1.00 93.44 136 LEU A CA 1
ATOM 1030 C C . LEU A 1 136 ? 5.378 8.828 4.911 1.00 93.44 136 LEU A C 1
ATOM 1032 O O . LEU A 1 136 ? 4.240 8.428 5.157 1.00 93.44 136 LEU A O 1
ATOM 1036 N N . ASN A 1 137 ? 6.081 9.586 5.742 1.00 89.62 137 ASN A N 1
ATOM 1037 C CA . ASN A 1 137 ? 5.549 10.204 6.950 1.00 89.62 137 ASN A CA 1
ATOM 1038 C C . ASN A 1 137 ? 6.430 11.394 7.358 1.00 89.62 137 ASN A C 1
ATOM 1040 O O . ASN A 1 137 ? 7.499 11.624 6.781 1.00 89.62 137 ASN A O 1
ATOM 1044 N N . LYS A 1 138 ? 5.973 12.124 8.377 1.00 87.56 138 LYS A N 1
ATOM 1045 C CA . LYS A 1 138 ? 6.630 13.317 8.911 1.00 87.56 138 LYS A CA 1
ATOM 1046 C C . LYS A 1 138 ? 8.050 13.060 9.406 1.00 87.56 138 LYS A C 1
ATOM 1048 O O . LYS A 1 138 ? 8.944 13.852 9.130 1.00 87.56 138 LYS A O 1
ATOM 1053 N N . GLN A 1 139 ? 8.243 11.965 10.139 1.00 88.25 139 GLN A N 1
ATOM 1054 C CA . GLN A 1 139 ? 9.508 11.645 10.796 1.00 88.25 139 GLN A CA 1
ATOM 1055 C C . GLN A 1 139 ? 10.559 11.183 9.783 1.00 88.25 139 GLN A C 1
ATOM 1057 O O . GLN A 1 139 ? 11.745 11.506 9.901 1.00 88.25 139 GLN A O 1
ATOM 1062 N N . ARG A 1 140 ? 10.130 10.392 8.795 1.00 90.69 140 ARG A N 1
ATOM 1063 C CA . ARG A 1 140 ? 10.990 9.797 7.777 1.00 90.69 140 ARG A CA 1
ATOM 1064 C C . ARG A 1 140 ? 10.199 9.411 6.531 1.00 90.69 140 ARG A C 1
ATOM 1066 O O . ARG A 1 140 ? 9.209 8.687 6.592 1.00 90.69 140 ARG A O 1
ATOM 1073 N N . SER A 1 141 ? 10.728 9.797 5.380 1.00 95.25 141 SER A N 1
ATOM 1074 C CA . SER A 1 141 ? 10.317 9.291 4.073 1.00 95.25 141 SER A CA 1
ATOM 1075 C C . SER A 1 141 ? 11.448 8.476 3.460 1.00 95.25 141 SER A C 1
ATOM 1077 O O . SER A 1 141 ? 12.600 8.901 3.494 1.00 95.25 141 SER A O 1
ATOM 1079 N N . ALA A 1 142 ? 11.154 7.298 2.918 1.00 97.19 142 ALA A N 1
ATOM 1080 C CA . ALA A 1 142 ? 12.161 6.441 2.306 1.00 97.19 142 ALA A CA 1
ATOM 1081 C C . ALA A 1 142 ? 11.615 5.634 1.123 1.00 97.19 142 ALA A C 1
ATOM 1083 O O . ALA A 1 142 ? 10.433 5.296 1.090 1.00 97.19 142 ALA A O 1
ATOM 1084 N N . VAL A 1 143 ? 12.487 5.316 0.162 1.00 98.44 143 VAL A N 1
ATOM 1085 C CA . VAL A 1 143 ? 12.166 4.499 -1.021 1.00 98.44 143 VAL A CA 1
ATOM 1086 C C . VAL A 1 143 ? 13.323 3.554 -1.369 1.00 98.44 143 VAL A C 1
ATOM 1088 O O . VAL A 1 143 ? 14.496 3.910 -1.231 1.00 98.44 143 VAL A O 1
ATOM 1091 N N . TRP A 1 144 ? 12.994 2.331 -1.784 1.00 98.38 144 TRP A N 1
ATOM 1092 C CA . TRP A 1 144 ? 13.935 1.244 -2.079 1.00 98.38 144 TRP A CA 1
ATOM 1093 C C . TRP A 1 144 ? 13.331 0.219 -3.054 1.00 98.38 144 TRP A C 1
ATOM 1095 O O . TRP A 1 144 ? 12.179 0.343 -3.466 1.00 98.38 144 TRP A O 1
ATOM 1105 N N . ILE A 1 145 ? 14.109 -0.803 -3.422 1.00 98.44 145 ILE A N 1
ATOM 1106 C CA . ILE A 1 145 ? 13.669 -1.949 -4.227 1.00 98.44 145 ILE A CA 1
ATOM 1107 C C . ILE A 1 145 ? 13.649 -3.207 -3.357 1.00 98.44 145 ILE A C 1
ATOM 1109 O O . ILE A 1 145 ? 14.597 -3.485 -2.616 1.00 98.44 145 ILE A O 1
ATOM 1113 N N . GLU A 1 146 ? 12.569 -3.972 -3.469 1.00 96.75 146 GLU A N 1
ATOM 1114 C CA . GLU A 1 146 ? 12.373 -5.268 -2.826 1.00 96.75 146 GLU A CA 1
ATOM 1115 C C . GLU A 1 146 ? 12.360 -6.404 -3.847 1.00 96.75 146 GLU A C 1
ATOM 1117 O O . GLU A 1 146 ? 11.962 -6.217 -5.000 1.00 96.75 146 GLU A O 1
ATOM 1122 N N . ASP A 1 147 ? 12.768 -7.593 -3.412 1.00 95.75 147 ASP A N 1
ATOM 1123 C CA . ASP A 1 147 ? 12.547 -8.830 -4.154 1.00 95.75 147 ASP A CA 1
ATOM 1124 C C . ASP A 1 147 ? 11.145 -9.420 -3.912 1.00 95.75 147 ASP A C 1
ATOM 1126 O O . ASP A 1 147 ? 10.295 -8.862 -3.213 1.00 95.75 147 ASP A O 1
ATOM 1130 N N . ILE A 1 148 ? 10.900 -10.595 -4.493 1.00 93.50 148 ILE A N 1
ATOM 1131 C CA . ILE A 1 148 ? 9.635 -11.322 -4.366 1.00 93.50 148 ILE A CA 1
ATOM 1132 C C . ILE A 1 148 ? 9.282 -11.715 -2.922 1.00 93.50 148 ILE A C 1
ATOM 1134 O O . ILE A 1 148 ? 8.106 -11.871 -2.599 1.00 93.50 148 ILE A O 1
ATOM 1138 N N . ASN A 1 149 ? 10.274 -11.853 -2.041 1.00 90.56 149 ASN A N 1
ATOM 1139 C CA . ASN A 1 149 ? 10.053 -12.154 -0.630 1.00 90.56 149 ASN A CA 1
ATOM 1140 C C . ASN A 1 149 ? 9.803 -10.880 0.189 1.00 90.56 149 ASN A C 1
ATOM 1142 O O . ASN A 1 149 ? 9.506 -10.969 1.381 1.00 90.56 149 ASN A O 1
ATOM 1146 N N . GLY A 1 150 ? 9.902 -9.695 -0.417 1.00 90.69 150 GLY A N 1
ATOM 1147 C CA . GLY A 1 150 ? 9.844 -8.416 0.284 1.00 90.69 150 GLY A CA 1
ATOM 1148 C C . GLY A 1 150 ? 11.150 -8.071 1.001 1.00 90.69 150 GLY A C 1
ATOM 1149 O O . GLY A 1 150 ? 11.142 -7.214 1.883 1.00 90.69 150 GLY A O 1
ATOM 1150 N N . ASP A 1 151 ? 12.255 -8.750 0.678 1.00 91.50 151 ASP A N 1
ATOM 1151 C CA . ASP A 1 151 ? 13.564 -8.402 1.219 1.00 91.50 151 ASP A CA 1
ATOM 1152 C C . ASP A 1 151 ? 14.127 -7.212 0.430 1.00 91.50 151 ASP A C 1
ATOM 1154 O O . ASP A 1 151 ? 14.020 -7.149 -0.796 1.00 91.50 151 ASP A O 1
ATOM 1158 N N . ILE A 1 152 ? 14.730 -6.248 1.130 1.00 95.00 152 ILE A N 1
ATOM 1159 C CA . ILE A 1 152 ? 15.337 -5.072 0.494 1.00 95.00 152 ILE A CA 1
ATOM 1160 C C . ILE A 1 152 ? 16.618 -5.509 -0.224 1.00 95.00 152 ILE A C 1
ATOM 1162 O O . ILE A 1 152 ? 17.536 -6.031 0.406 1.00 95.00 152 ILE A O 1
ATOM 1166 N N . VAL A 1 153 ? 16.698 -5.254 -1.531 1.00 95.75 153 VAL A N 1
ATOM 1167 C CA . VAL A 1 153 ? 17.821 -5.678 -2.394 1.00 95.75 153 VAL A CA 1
ATOM 1168 C C . VAL A 1 153 ? 18.576 -4.510 -3.032 1.00 95.75 153 VAL A C 1
ATOM 1170 O O . VAL A 1 153 ? 19.465 -4.709 -3.857 1.00 95.75 153 VAL A O 1
ATOM 1173 N N . SER A 1 154 ? 18.250 -3.276 -2.645 1.00 96.69 154 SER A N 1
ATOM 1174 C CA . SER A 1 154 ? 18.943 -2.067 -3.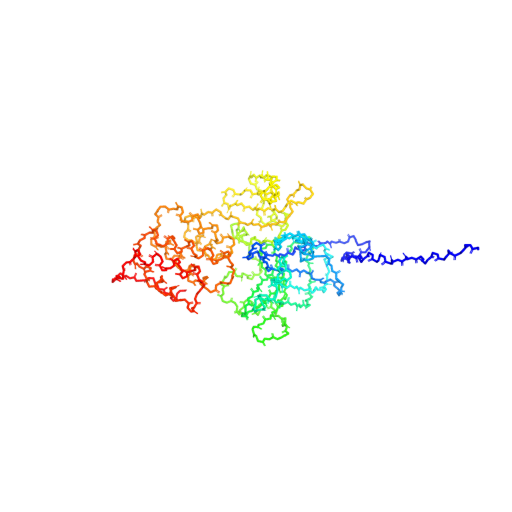088 1.00 96.69 154 SER A CA 1
ATOM 1175 C C . SER A 1 154 ? 19.443 -1.217 -1.924 1.00 96.69 154 SER A C 1
ATOM 1177 O O . SER A 1 154 ? 19.102 -1.430 -0.758 1.00 96.69 154 SER A O 1
ATOM 1179 N N . GLN A 1 155 ? 20.212 -0.183 -2.268 1.00 96.50 155 GLN A N 1
ATOM 1180 C CA . GLN A 1 155 ? 20.374 0.985 -1.406 1.00 96.50 155 GLN A CA 1
ATOM 1181 C C . GLN A 1 155 ? 19.010 1.636 -1.128 1.00 96.50 155 GLN A C 1
ATOM 1183 O O . GLN A 1 155 ? 18.078 1.507 -1.929 1.00 96.50 155 GLN A O 1
ATOM 1188 N N . VAL A 1 156 ? 18.908 2.339 -0.003 1.00 97.25 156 VAL A N 1
ATOM 1189 C CA . VAL A 1 156 ? 17.681 3.008 0.437 1.00 97.25 156 VAL A CA 1
ATOM 1190 C C . VAL A 1 156 ? 17.884 4.513 0.360 1.00 97.25 156 VAL A C 1
ATOM 1192 O O . VAL A 1 156 ? 18.845 5.037 0.920 1.00 97.25 156 VAL A O 1
ATOM 1195 N N . VAL A 1 157 ? 16.978 5.211 -0.319 1.00 98.00 157 VAL A N 1
ATOM 1196 C CA . VAL A 1 157 ? 16.941 6.676 -0.318 1.00 98.00 157 VAL A CA 1
ATOM 1197 C C . VAL A 1 157 ? 16.115 7.118 0.882 1.00 98.00 157 VAL A C 1
ATOM 1199 O O . VAL A 1 157 ? 14.978 6.673 1.016 1.00 98.00 157 VAL A O 1
ATOM 1202 N N . VAL A 1 158 ? 16.657 7.979 1.745 1.00 96.94 158 VAL A N 1
ATOM 1203 C CA . VAL A 1 158 ? 16.015 8.402 2.999 1.00 96.94 158 VAL A CA 1
ATOM 1204 C C . VAL A 1 158 ? 16.008 9.923 3.120 1.00 96.94 158 VAL A C 1
ATOM 1206 O O . VAL A 1 158 ? 17.030 10.575 2.937 1.00 96.94 158 VAL A O 1
ATOM 1209 N N . LEU A 1 159 ? 14.868 10.493 3.490 1.00 95.69 159 LEU A N 1
ATOM 1210 C CA . LEU A 1 159 ? 14.718 11.877 3.919 1.00 95.69 159 LEU A CA 1
ATOM 1211 C C . LEU A 1 159 ? 14.132 11.891 5.335 1.00 95.69 159 LEU A C 1
ATOM 1213 O O . LEU A 1 159 ? 12.973 11.534 5.536 1.00 95.69 159 LEU A O 1
ATOM 1217 N N . SER A 1 160 ? 14.945 12.275 6.316 1.00 92.44 160 SER A N 1
ATOM 1218 C CA . SER A 1 160 ? 14.515 12.421 7.713 1.00 92.44 160 SER A CA 1
ATOM 1219 C C . SER A 1 160 ? 13.912 13.801 7.975 1.00 92.44 160 SER A C 1
ATOM 1221 O O . SER A 1 160 ? 14.246 14.766 7.287 1.00 92.44 160 SER A O 1
ATOM 1223 N N . GLU A 1 161 ? 13.076 13.907 9.006 1.00 89.44 161 GLU A N 1
ATOM 1224 C CA . GLU A 1 161 ? 12.516 15.179 9.471 1.00 89.44 161 GLU A CA 1
ATOM 1225 C C . GLU A 1 161 ? 13.608 16.241 9.681 1.00 89.44 161 GLU A C 1
ATOM 1227 O O . GLU A 1 161 ? 14.669 15.969 10.245 1.00 89.44 161 GLU A O 1
ATOM 1232 N N . GLY A 1 162 ? 13.351 17.459 9.200 1.00 87.75 162 GLY A N 1
ATOM 1233 C CA . GLY A 1 162 ? 14.284 18.586 9.289 1.00 87.75 162 GLY A CA 1
ATOM 1234 C C . GLY A 1 162 ? 15.388 18.608 8.225 1.00 87.75 162 GLY A C 1
ATOM 1235 O O . GLY A 1 162 ? 16.049 19.636 8.075 1.00 87.75 162 GLY A O 1
ATOM 1236 N N . ASN A 1 163 ? 15.565 17.537 7.443 1.00 89.62 163 ASN A N 1
ATOM 1237 C CA . ASN A 1 163 ? 16.503 17.526 6.322 1.00 89.62 163 ASN A CA 1
ATOM 1238 C C . ASN A 1 163 ? 15.834 18.024 5.034 1.00 89.62 163 ASN A C 1
ATOM 1240 O O . ASN A 1 163 ? 14.657 17.781 4.786 1.00 89.62 163 ASN A O 1
ATOM 1244 N N . THR A 1 164 ? 16.611 18.685 4.175 1.00 87.81 164 THR A N 1
ATOM 1245 C CA . THR A 1 164 ? 16.158 19.162 2.853 1.00 87.81 164 THR A CA 1
ATOM 1246 C C . THR A 1 164 ? 16.701 18.329 1.696 1.00 87.81 164 THR A C 1
ATOM 1248 O O . THR A 1 164 ? 16.240 18.466 0.567 1.00 87.81 164 THR A O 1
ATOM 1251 N N . THR A 1 165 ? 17.700 17.483 1.958 1.00 91.31 165 THR A N 1
ATOM 1252 C CA . THR A 1 165 ? 18.359 16.649 0.949 1.00 91.31 165 THR A CA 1
ATOM 1253 C C . THR A 1 165 ? 18.306 15.186 1.385 1.00 91.31 165 THR A C 1
ATOM 1255 O O . THR A 1 165 ? 18.690 14.892 2.521 1.00 91.31 165 THR A O 1
ATOM 1258 N N . PRO A 1 166 ? 17.855 14.269 0.514 1.00 95.19 166 PRO A N 1
ATOM 1259 C CA . PRO A 1 166 ? 17.873 12.844 0.806 1.00 95.19 166 PRO A CA 1
ATOM 1260 C C . PRO A 1 166 ? 19.296 12.288 0.923 1.00 95.19 166 PRO A C 1
ATOM 1262 O O . PRO A 1 166 ? 20.216 12.726 0.232 1.00 95.19 166 PRO A O 1
ATOM 1265 N N . THR A 1 167 ? 19.471 11.287 1.778 1.00 95.88 167 THR A N 1
ATOM 1266 C CA . THR A 1 167 ? 20.703 10.512 1.929 1.00 95.88 167 THR A CA 1
ATOM 1267 C C . THR A 1 167 ? 20.518 9.106 1.366 1.00 95.88 167 THR A C 1
ATOM 1269 O O . THR A 1 167 ? 19.400 8.602 1.255 1.00 95.88 167 THR A O 1
ATOM 1272 N N . ILE A 1 168 ? 21.627 8.464 0.995 1.00 95.88 168 ILE A N 1
ATOM 1273 C CA . ILE A 1 168 ? 21.638 7.066 0.557 1.00 95.88 168 ILE A CA 1
ATOM 1274 C C . ILE A 1 168 ? 22.190 6.209 1.692 1.00 95.88 168 ILE A C 1
ATOM 1276 O O . ILE A 1 168 ? 23.341 6.376 2.100 1.00 95.88 168 ILE A O 1
ATOM 1280 N N . GLU A 1 169 ? 21.380 5.283 2.193 1.00 93.50 169 GLU A N 1
ATOM 1281 C CA . GLU A 1 169 ? 21.777 4.315 3.210 1.00 93.50 169 GLU A CA 1
ATOM 1282 C C . GLU A 1 169 ? 21.988 2.925 2.596 1.00 93.50 169 GLU A C 1
ATOM 1284 O O . GLU A 1 169 ? 21.305 2.516 1.652 1.00 93.50 169 GLU A O 1
ATOM 1289 N N . SER A 1 170 ? 22.938 2.162 3.147 1.00 90.69 170 SER A N 1
ATOM 1290 C CA . SER A 1 170 ? 23.042 0.735 2.838 1.00 90.69 170 SER A CA 1
ATOM 1291 C C . SER A 1 170 ? 21.892 -0.034 3.491 1.00 90.69 170 SER A C 1
ATOM 1293 O O . SER A 1 170 ? 21.406 0.343 4.559 1.00 90.69 170 SER A O 1
ATOM 1295 N N . THR A 1 171 ? 21.496 -1.155 2.888 1.00 87.25 171 THR A N 1
ATOM 1296 C CA . THR A 1 171 ? 20.413 -2.014 3.389 1.00 87.25 171 THR A CA 1
ATOM 1297 C C . THR A 1 171 ? 20.608 -2.406 4.855 1.00 87.25 171 THR A C 1
ATOM 1299 O O . THR A 1 171 ? 19.707 -2.231 5.669 1.00 87.25 171 THR A O 1
ATOM 1302 N N . ASN A 1 172 ? 21.813 -2.855 5.222 1.00 84.25 172 ASN A N 1
ATOM 1303 C CA . ASN A 1 172 ? 22.121 -3.278 6.592 1.00 84.25 172 ASN A CA 1
ATOM 1304 C C . ASN A 1 172 ? 22.041 -2.115 7.589 1.00 84.25 172 ASN A C 1
ATOM 1306 O O . ASN A 1 172 ? 21.544 -2.296 8.697 1.00 84.25 172 ASN A O 1
ATOM 1310 N N . SER A 1 173 ? 22.497 -0.920 7.193 1.00 80.81 173 SER A N 1
ATOM 1311 C CA . SER A 1 173 ? 22.378 0.285 8.021 1.00 80.81 173 SER A CA 1
ATOM 1312 C C . SER A 1 173 ? 20.912 0.651 8.250 1.00 80.81 173 SER A C 1
ATOM 1314 O O . SER A 1 173 ? 20.524 0.965 9.373 1.00 80.81 173 SER A O 1
ATOM 1316 N N . PHE A 1 174 ? 20.094 0.589 7.200 1.00 84.06 174 PHE A N 1
ATOM 1317 C CA . PHE A 1 174 ? 18.679 0.930 7.279 1.00 84.06 174 PHE A CA 1
ATOM 1318 C C . PHE A 1 174 ? 17.883 -0.065 8.138 1.00 84.06 174 PHE A C 1
ATOM 1320 O O . PHE A 1 174 ? 17.059 0.347 8.955 1.00 84.06 174 PHE A O 1
ATOM 1327 N N . ILE A 1 175 ? 18.151 -1.368 7.994 1.00 82.06 175 ILE A N 1
ATOM 1328 C CA . ILE A 1 175 ? 17.506 -2.416 8.799 1.00 82.06 175 ILE A CA 1
ATOM 1329 C C . ILE A 1 175 ? 17.934 -2.301 10.267 1.00 82.06 175 ILE A C 1
ATOM 1331 O O . ILE A 1 175 ? 17.078 -2.306 11.140 1.00 82.06 175 ILE A O 1
ATOM 1335 N N . ALA A 1 176 ? 19.227 -2.114 10.561 1.00 76.88 176 ALA A N 1
ATOM 1336 C CA . ALA A 1 176 ? 19.716 -2.019 11.942 1.00 76.88 176 ALA A CA 1
ATOM 1337 C C . ALA A 1 176 ? 19.117 -0.836 12.728 1.00 76.88 176 ALA A C 1
ATOM 1339 O O . ALA A 1 176 ? 18.968 -0.915 13.945 1.00 76.88 176 ALA A O 1
ATOM 1340 N N . LYS A 1 177 ? 18.763 0.258 12.041 1.00 73.31 177 LYS A N 1
ATOM 1341 C CA . LYS A 1 177 ? 18.093 1.426 12.637 1.00 73.31 177 LYS A CA 1
ATOM 1342 C C . LYS A 1 177 ? 16.578 1.246 12.799 1.00 73.31 177 LYS A C 1
ATOM 1344 O O . LYS A 1 177 ? 15.949 2.066 13.461 1.00 73.31 177 LYS A O 1
ATOM 1349 N N . ASN A 1 178 ? 15.987 0.217 12.191 1.00 66.75 178 ASN A N 1
ATOM 1350 C CA . ASN A 1 178 ? 14.570 -0.111 12.305 1.00 66.75 178 ASN A CA 1
ATOM 1351 C C . ASN A 1 178 ? 14.401 -1.344 13.196 1.00 66.75 178 ASN A C 1
ATOM 1353 O O . ASN A 1 178 ? 14.497 -2.477 12.741 1.00 66.75 178 ASN A O 1
ATOM 1357 N N . THR A 1 179 ? 14.113 -1.121 14.476 1.00 47.72 179 THR A N 1
ATOM 1358 C CA . THR A 1 179 ? 13.851 -2.181 15.467 1.00 47.72 179 THR A CA 1
ATOM 1359 C C . THR A 1 179 ? 12.498 -2.888 15.299 1.00 47.72 179 THR A C 1
ATOM 1361 O O . THR A 1 179 ? 12.182 -3.766 16.099 1.00 47.72 179 THR A O 1
ATOM 1364 N N . ASP A 1 180 ? 11.706 -2.553 14.272 1.00 47.81 180 ASP A N 1
ATOM 1365 C CA . ASP A 1 180 ? 10.501 -3.309 13.908 1.00 47.81 180 ASP A CA 1
ATOM 1366 C C . ASP A 1 180 ? 10.923 -4.601 13.181 1.00 47.81 180 ASP A C 1
ATOM 1368 O O . ASP A 1 180 ? 11.369 -4.605 12.032 1.00 47.81 180 ASP A O 1
ATOM 1372 N N . THR A 1 181 ? 10.831 -5.713 13.904 1.00 39.50 181 THR A N 1
ATOM 1373 C CA . THR A 1 181 ? 11.474 -7.022 13.676 1.00 39.50 181 THR A CA 1
ATOM 1374 C C . THR A 1 181 ? 10.969 -7.827 12.466 1.00 39.50 181 THR A C 1
ATOM 1376 O O . THR A 1 181 ? 11.267 -9.014 12.348 1.00 39.50 181 THR A O 1
ATOM 1379 N N . THR A 1 182 ? 10.243 -7.223 11.525 1.00 46.50 182 THR A N 1
ATOM 1380 C CA . THR A 1 182 ? 9.605 -7.947 10.407 1.00 46.50 182 THR A CA 1
ATOM 1381 C C . THR A 1 182 ? 10.344 -7.847 9.069 1.00 46.50 182 THR A C 1
ATOM 1383 O O . THR A 1 182 ? 10.020 -8.585 8.135 1.00 46.50 182 THR A O 1
ATOM 1386 N N . ARG A 1 183 ? 11.367 -6.990 8.950 1.00 55.12 183 ARG A N 1
ATOM 1387 C CA . ARG A 1 183 ? 12.187 -6.877 7.729 1.00 55.12 183 ARG A CA 1
ATOM 1388 C C . ARG A 1 183 ? 13.387 -7.828 7.822 1.00 55.12 183 ARG A C 1
ATOM 1390 O O . ARG A 1 183 ? 14.425 -7.484 8.382 1.00 55.12 183 ARG A O 1
ATOM 1397 N N . SER A 1 184 ? 13.217 -9.051 7.316 1.00 48.78 184 SER A N 1
ATOM 1398 C CA . SER A 1 184 ? 14.282 -10.058 7.247 1.00 48.78 184 SER A CA 1
ATOM 1399 C C . SER A 1 184 ? 15.418 -9.627 6.321 1.00 48.78 184 SER A C 1
ATOM 1401 O O . SER A 1 184 ? 15.208 -8.975 5.300 1.00 48.78 184 SER A O 1
ATOM 1403 N N . SER A 1 185 ? 16.637 -10.032 6.670 1.00 50.75 185 SER A N 1
ATOM 1404 C CA . SER A 1 185 ? 17.754 -10.067 5.731 1.00 50.75 185 SER A CA 1
ATOM 1405 C C . SER A 1 185 ? 17.445 -11.039 4.587 1.00 50.75 185 SER A C 1
ATOM 1407 O O . SER A 1 185 ? 16.889 -12.109 4.839 1.00 50.75 185 SER A O 1
ATOM 1409 N N . HIS A 1 186 ? 17.872 -10.687 3.376 1.00 52.78 186 HIS A N 1
ATOM 1410 C CA . HIS A 1 186 ? 17.737 -11.472 2.147 1.00 52.78 186 HIS A CA 1
ATOM 1411 C C . HIS A 1 186 ? 17.954 -12.990 2.333 1.00 52.78 186 HIS A C 1
ATOM 1413 O O . HIS A 1 186 ? 18.983 -13.410 2.867 1.00 52.78 186 HIS A O 1
ATOM 1419 N N . GLY A 1 187 ? 17.011 -13.808 1.846 1.00 56.62 187 GLY A N 1
ATOM 1420 C CA . GLY A 1 187 ? 17.222 -15.249 1.613 1.00 56.62 187 GLY A CA 1
ATOM 1421 C C . GLY A 1 187 ? 16.410 -16.225 2.473 1.00 56.62 187 GLY A C 1
ATOM 1422 O O . GLY A 1 187 ? 16.578 -17.438 2.327 1.00 56.62 187 GLY A O 1
ATOM 1423 N N . VAL A 1 188 ? 15.504 -15.749 3.333 1.00 59.81 188 VAL A N 1
ATOM 1424 C CA . VAL A 1 188 ? 14.578 -16.629 4.069 1.00 59.81 188 VAL A CA 1
ATOM 1425 C C . VAL A 1 188 ? 13.309 -16.834 3.247 1.00 59.81 188 VAL A C 1
ATOM 1427 O O . VAL A 1 188 ? 12.561 -15.894 2.991 1.00 59.81 188 VAL A O 1
ATOM 1430 N N . LYS A 1 189 ? 13.034 -18.082 2.850 1.00 68.25 189 LYS A N 1
ATOM 1431 C CA . LYS A 1 189 ? 11.781 -18.425 2.168 1.00 68.25 189 LYS A CA 1
ATOM 1432 C C . LYS A 1 189 ? 10.605 -18.178 3.116 1.00 68.25 189 LYS A C 1
ATOM 1434 O O . LYS A 1 189 ? 10.458 -18.886 4.111 1.00 68.25 189 LYS A O 1
ATOM 1439 N N . LYS A 1 190 ? 9.775 -17.187 2.795 1.00 77.88 190 LYS A N 1
ATOM 1440 C CA . LYS A 1 190 ? 8.553 -16.880 3.545 1.00 77.88 190 LYS A CA 1
ATOM 1441 C C . LYS A 1 190 ? 7.445 -17.861 3.171 1.00 77.88 190 LYS A C 1
ATOM 1443 O O . LYS A 1 190 ? 7.392 -18.358 2.043 1.00 77.88 190 LYS A O 1
ATOM 1448 N N . ASP A 1 191 ? 6.579 -18.169 4.132 1.00 86.25 191 ASP A N 1
ATOM 1449 C CA . ASP A 1 191 ? 5.369 -18.934 3.842 1.00 86.25 191 ASP A CA 1
ATOM 1450 C C . ASP A 1 191 ? 4.380 -18.097 3.006 1.00 86.25 191 ASP A C 1
ATOM 1452 O O . ASP A 1 191 ? 4.504 -16.874 2.882 1.00 86.25 191 ASP A O 1
ATOM 1456 N N . LYS A 1 192 ? 3.390 -18.763 2.400 1.00 89.19 192 LYS A N 1
ATOM 1457 C CA . LYS A 1 192 ? 2.410 -18.095 1.531 1.00 89.19 192 LYS A CA 1
ATOM 1458 C C . LYS A 1 192 ? 1.603 -17.018 2.256 1.00 89.19 192 LYS A C 1
ATOM 1460 O O . LYS A 1 192 ? 1.232 -16.034 1.626 1.00 89.19 192 LYS A O 1
ATOM 1465 N N . LEU A 1 193 ? 1.333 -17.187 3.549 1.00 87.00 193 LEU A N 1
ATOM 1466 C CA . LEU A 1 193 ? 0.554 -16.232 4.334 1.00 87.00 193 LEU A CA 1
ATOM 1467 C C . LEU A 1 193 ? 1.345 -14.946 4.590 1.00 87.00 193 LEU A C 1
ATOM 1469 O O . LEU A 1 193 ? 0.810 -13.846 4.439 1.00 87.00 193 LEU A O 1
ATOM 1473 N N . ALA A 1 194 ? 2.627 -15.073 4.921 1.00 85.19 194 ALA A N 1
ATOM 1474 C CA . ALA A 1 194 ? 3.547 -13.958 5.060 1.00 85.19 194 ALA A CA 1
ATOM 1475 C C . ALA A 1 194 ? 3.746 -13.239 3.720 1.00 85.19 194 ALA A C 1
ATOM 1477 O O . ALA A 1 194 ? 3.771 -12.011 3.685 1.00 85.19 194 ALA A O 1
ATOM 1478 N N . LEU A 1 195 ? 3.837 -13.976 2.608 1.00 90.81 195 LEU A N 1
ATOM 1479 C CA . LEU A 1 195 ? 3.905 -13.378 1.272 1.00 90.81 195 LEU A CA 1
ATOM 1480 C C . LEU A 1 195 ? 2.613 -12.632 0.922 1.00 90.81 195 LEU A C 1
ATOM 1482 O O . LEU A 1 195 ? 2.685 -11.476 0.517 1.00 90.81 195 LEU A O 1
ATOM 1486 N N . PHE A 1 196 ? 1.446 -13.241 1.154 1.00 92.50 196 PHE A N 1
ATOM 1487 C CA . PHE A 1 196 ? 0.137 -12.617 0.935 1.00 92.50 196 PHE A CA 1
ATOM 1488 C C . PHE A 1 196 ? -0.031 -11.326 1.742 1.00 92.50 196 PHE A C 1
ATOM 1490 O O . PHE A 1 196 ? -0.451 -10.303 1.207 1.00 92.50 196 PHE A O 1
ATOM 1497 N N . SER A 1 197 ? 0.348 -11.351 3.022 1.00 86.75 197 SER A N 1
ATOM 1498 C CA . SER A 1 197 ? 0.245 -10.190 3.918 1.00 86.75 197 SER A CA 1
ATOM 1499 C C . SER A 1 197 ? 1.142 -9.022 3.494 1.00 86.75 197 SER A C 1
ATOM 1501 O O . SER A 1 197 ? 0.888 -7.885 3.883 1.00 86.75 197 SER A O 1
ATOM 1503 N N . ASN A 1 198 ? 2.172 -9.293 2.688 1.00 89.50 198 ASN A N 1
ATOM 1504 C CA . ASN A 1 198 ? 3.103 -8.295 2.168 1.00 89.50 198 ASN A CA 1
ATOM 1505 C C . ASN A 1 198 ? 2.770 -7.830 0.742 1.00 89.50 198 ASN A C 1
ATOM 1507 O O . ASN A 1 198 ? 3.559 -7.080 0.167 1.00 89.50 198 ASN A O 1
ATOM 1511 N N . ILE A 1 199 ? 1.641 -8.255 0.162 1.00 94.69 199 ILE A N 1
ATOM 1512 C CA . ILE A 1 199 ? 1.205 -7.779 -1.155 1.00 94.69 199 ILE A CA 1
ATOM 1513 C C . ILE A 1 199 ? 0.789 -6.310 -1.062 1.00 94.69 199 ILE A C 1
ATOM 1515 O O . ILE A 1 199 ? -0.013 -5.917 -0.211 1.00 94.69 199 ILE A O 1
ATOM 1519 N N . LYS A 1 200 ? 1.327 -5.495 -1.968 1.00 95.38 200 L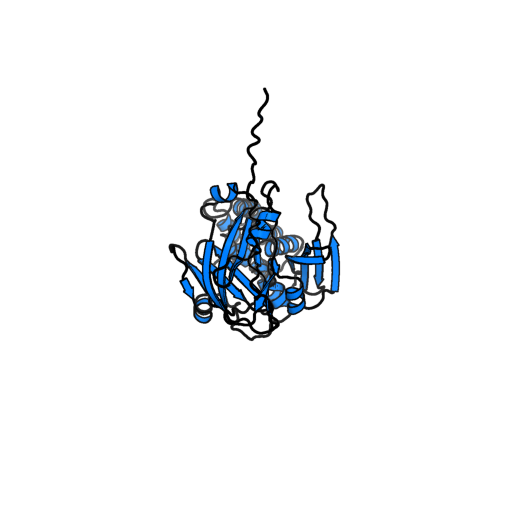YS A N 1
ATOM 1520 C CA . LYS A 1 200 ? 1.133 -4.042 -2.016 1.00 95.38 200 LYS A CA 1
ATOM 1521 C C . LYS A 1 200 ? 0.322 -3.624 -3.235 1.00 95.38 200 LYS A C 1
ATOM 1523 O O . LYS A 1 200 ? 0.243 -4.333 -4.236 1.00 95.38 200 LYS A O 1
ATOM 1528 N N . GLY A 1 201 ? -0.279 -2.436 -3.153 1.00 96.81 201 GLY A N 1
ATOM 1529 C CA . GLY A 1 201 ? -0.905 -1.810 -4.314 1.00 96.81 201 GLY A CA 1
ATOM 1530 C C . GLY A 1 201 ? 0.132 -1.559 -5.407 1.00 96.81 201 GLY A C 1
ATOM 1531 O O . GLY A 1 201 ? 1.260 -1.183 -5.105 1.00 96.81 201 GLY A O 1
ATOM 1532 N N . GLY A 1 202 ? -0.238 -1.773 -6.666 1.00 97.69 202 GLY A N 1
ATOM 1533 C CA . GLY A 1 202 ? 0.638 -1.581 -7.825 1.00 97.69 202 GLY A CA 1
ATOM 1534 C C . GLY A 1 202 ? 1.428 -2.815 -8.260 1.00 97.69 202 GLY A C 1
ATOM 1535 O O . GLY A 1 202 ? 1.908 -2.824 -9.389 1.00 97.69 202 GLY A O 1
ATOM 1536 N N . GLU A 1 203 ? 1.479 -3.880 -7.453 1.00 98.38 203 GLU A N 1
ATOM 1537 C CA . GLU A 1 203 ? 2.053 -5.159 -7.892 1.00 98.38 203 GLU A CA 1
ATOM 1538 C C . GLU A 1 203 ? 1.291 -5.720 -9.099 1.00 98.38 203 GLU A C 1
ATOM 1540 O O . GLU A 1 203 ? 0.060 -5.685 -9.139 1.00 98.38 203 GLU A O 1
ATOM 1545 N N . SER A 1 204 ? 2.009 -6.224 -10.100 1.00 98.25 204 SER A N 1
ATOM 1546 C CA . SER A 1 204 ? 1.402 -6.866 -11.269 1.00 98.25 204 SER A CA 1
ATOM 1547 C C . SER A 1 204 ? 0.816 -8.236 -10.929 1.00 98.25 204 SER A C 1
ATOM 1549 O O . SER A 1 204 ? 1.230 -8.891 -9.970 1.00 98.25 204 SER A O 1
ATOM 1551 N N . LEU A 1 205 ? -0.127 -8.699 -11.755 1.00 98.00 205 LEU A N 1
ATOM 1552 C CA . LEU A 1 205 ? -0.635 -10.069 -11.685 1.00 98.00 205 LEU A CA 1
ATOM 1553 C C . LEU A 1 205 ? 0.506 -11.100 -11.676 1.00 98.00 205 LEU A C 1
ATOM 1555 O O . LEU A 1 205 ? 0.518 -11.977 -10.817 1.00 98.00 205 LEU A O 1
ATOM 1559 N N . ASP A 1 206 ? 1.480 -10.960 -12.578 1.00 97.31 206 ASP A N 1
ATOM 1560 C CA . ASP A 1 206 ? 2.612 -11.886 -12.697 1.00 97.31 206 ASP A CA 1
ATOM 1561 C C . ASP A 1 206 ? 3.418 -11.980 -11.393 1.00 97.31 206 ASP A C 1
ATOM 1563 O O . ASP A 1 206 ? 3.762 -13.081 -10.957 1.00 97.31 206 ASP A O 1
ATOM 1567 N N . LEU A 1 207 ? 3.667 -10.844 -10.727 1.00 97.38 207 LEU A N 1
ATOM 1568 C CA . LEU A 1 207 ? 4.370 -10.821 -9.442 1.00 97.38 207 LEU A CA 1
ATOM 1569 C C . LEU A 1 207 ? 3.562 -11.525 -8.347 1.00 97.38 207 LEU A C 1
ATOM 1571 O O . LEU A 1 207 ? 4.116 -12.313 -7.580 1.00 97.38 207 LEU A O 1
ATOM 1575 N N . VAL A 1 208 ? 2.251 -11.282 -8.285 1.00 97.88 208 VAL A N 1
ATOM 1576 C CA . VAL A 1 208 ? 1.375 -11.929 -7.298 1.00 97.88 208 VAL A CA 1
ATOM 1577 C C . VAL A 1 208 ? 1.328 -13.441 -7.514 1.00 97.88 208 VAL A C 1
ATOM 1579 O O . VAL A 1 208 ? 1.519 -14.199 -6.561 1.00 97.88 208 VAL A O 1
ATOM 1582 N N . LEU A 1 209 ? 1.139 -13.895 -8.754 1.00 97.12 209 LEU A N 1
ATOM 1583 C CA . LEU A 1 209 ? 1.138 -15.322 -9.083 1.00 97.12 209 LEU A CA 1
ATOM 1584 C C . LEU A 1 209 ? 2.486 -15.970 -8.751 1.00 97.12 209 LEU A C 1
ATOM 1586 O O . LEU A 1 209 ? 2.520 -17.067 -8.194 1.00 97.12 209 LEU A O 1
ATOM 1590 N N . ALA A 1 210 ? 3.598 -15.274 -8.996 1.00 95.38 210 ALA A N 1
ATOM 1591 C CA . ALA A 1 210 ? 4.920 -15.753 -8.610 1.00 95.38 210 ALA A CA 1
ATOM 1592 C C . ALA A 1 210 ? 5.094 -15.852 -7.079 1.00 95.38 210 ALA A C 1
ATOM 1594 O O . ALA A 1 210 ? 5.781 -16.759 -6.604 1.00 95.38 210 ALA A O 1
ATOM 1595 N N . LYS A 1 211 ? 4.477 -14.949 -6.298 1.00 94.94 211 LYS A N 1
ATOM 1596 C CA . LYS A 1 211 ? 4.537 -14.947 -4.824 1.00 94.94 211 LYS A CA 1
ATOM 1597 C C . LYS A 1 211 ? 3.720 -16.081 -4.206 1.00 94.94 211 LYS A C 1
ATOM 1599 O O . LYS A 1 211 ? 4.229 -16.831 -3.376 1.00 94.94 211 LYS A O 1
ATOM 1604 N N . ILE A 1 212 ? 2.441 -16.184 -4.560 1.00 96.06 212 ILE A N 1
ATOM 1605 C CA . ILE A 1 212 ? 1.475 -17.013 -3.813 1.00 96.06 212 ILE A CA 1
ATOM 1606 C C . ILE A 1 212 ? 0.823 -18.129 -4.643 1.00 96.06 212 ILE A C 1
ATOM 1608 O O . ILE A 1 212 ? 0.195 -19.031 -4.071 1.00 96.06 212 ILE A O 1
ATOM 1612 N N . GLY A 1 213 ? 1.066 -18.154 -5.954 1.00 96.06 213 GLY A N 1
ATOM 1613 C CA . GLY A 1 213 ? 0.498 -19.111 -6.901 1.00 96.06 213 GLY A CA 1
ATOM 1614 C C . GLY A 1 213 ? -0.866 -18.691 -7.453 1.00 96.06 213 GLY A C 1
ATOM 1615 O O . GLY A 1 213 ? -1.349 -17.581 -7.214 1.00 96.06 213 GLY A O 1
ATOM 1616 N N . GLU A 1 214 ? -1.482 -19.613 -8.192 1.00 97.81 214 GLU A N 1
ATOM 1617 C CA . GLU A 1 214 ? -2.808 -19.438 -8.790 1.00 97.81 214 GLU A CA 1
ATOM 1618 C C . GLU A 1 214 ? -3.914 -19.299 -7.729 1.00 97.81 214 GLU A C 1
ATOM 1620 O O . GLU A 1 214 ? -3.821 -19.928 -6.668 1.00 97.81 214 GLU A O 1
ATOM 1625 N N . PRO A 1 215 ? -4.957 -18.492 -7.996 1.00 98.00 215 PRO A N 1
ATOM 1626 C CA . PRO A 1 215 ? -6.117 -18.380 -7.120 1.00 98.00 215 PRO A CA 1
ATOM 1627 C C . PRO A 1 215 ? -7.006 -19.627 -7.196 1.00 98.00 215 PRO A C 1
ATOM 1629 O O . PRO A 1 215 ? -7.034 -20.338 -8.199 1.00 98.00 215 PRO A O 1
ATOM 1632 N N . ASP A 1 216 ? -7.825 -19.831 -6.167 1.00 98.12 216 ASP A N 1
ATOM 1633 C CA . ASP A 1 216 ? -8.867 -20.862 -6.167 1.00 98.12 216 ASP A CA 1
ATOM 1634 C C . ASP A 1 216 ? -10.041 -20.485 -7.083 1.00 98.12 216 ASP A C 1
ATOM 1636 O O . ASP A 1 216 ? -10.702 -21.346 -7.663 1.00 98.12 216 ASP A O 1
ATOM 1640 N N . SER A 1 217 ? -10.330 -19.186 -7.211 1.00 98.12 217 SER A N 1
ATOM 1641 C CA . SER A 1 217 ? -11.328 -18.679 -8.155 1.00 98.12 217 SER A CA 1
ATOM 1642 C C . SER A 1 217 ? -11.071 -17.228 -8.554 1.00 98.12 217 SER A C 1
ATOM 1644 O O . SER A 1 217 ? -10.425 -16.466 -7.833 1.00 98.12 217 SER A O 1
ATOM 1646 N N . ILE A 1 218 ? -11.600 -16.849 -9.718 1.00 98.06 218 ILE A N 1
ATOM 1647 C CA . ILE A 1 218 ? -11.512 -15.495 -10.267 1.00 98.06 218 ILE A CA 1
ATOM 1648 C C . ILE A 1 218 ? -12.930 -14.973 -10.487 1.00 98.06 218 ILE A C 1
ATOM 1650 O O . ILE A 1 218 ? -13.743 -15.616 -11.154 1.00 98.06 218 ILE A O 1
ATOM 1654 N N . VAL A 1 219 ? -13.216 -13.790 -9.952 1.00 97.88 219 VAL A N 1
ATOM 1655 C CA . VAL A 1 219 ? -14.486 -13.081 -10.132 1.00 97.88 219 VAL A CA 1
ATOM 1656 C C . VAL A 1 219 ? -14.225 -11.802 -10.917 1.00 97.88 219 VAL A C 1
ATOM 1658 O O . VAL A 1 219 ? -13.311 -11.048 -10.599 1.00 97.88 219 VAL A O 1
ATOM 1661 N N . TYR A 1 220 ? -15.034 -11.536 -11.940 1.00 97.50 220 TYR A N 1
ATOM 1662 C CA . TYR A 1 220 ? -15.000 -10.269 -12.667 1.00 97.50 220 TYR A CA 1
ATOM 1663 C C . TYR A 1 220 ? -16.212 -9.418 -12.288 1.00 97.50 220 TYR A C 1
ATOM 1665 O O . TYR A 1 220 ? -17.357 -9.788 -12.561 1.00 97.50 220 TYR A O 1
ATOM 1673 N N . ASP A 1 221 ? -15.962 -8.261 -11.680 1.00 95.44 221 ASP A N 1
ATOM 1674 C CA . ASP A 1 221 ? -16.975 -7.234 -11.476 1.00 95.44 221 ASP A CA 1
ATOM 1675 C C . ASP A 1 221 ? -16.870 -6.240 -12.631 1.00 95.44 221 ASP A C 1
ATOM 1677 O O . ASP A 1 221 ? -15.863 -5.555 -12.792 1.00 95.44 221 ASP A O 1
ATOM 1681 N N . LYS A 1 222 ? -17.933 -6.127 -13.428 1.00 93.75 222 LYS A N 1
ATOM 1682 C CA . LYS A 1 222 ? -18.016 -5.181 -14.555 1.00 93.75 222 LYS A CA 1
ATOM 1683 C C . LYS A 1 222 ? -18.107 -3.710 -14.128 1.00 93.75 222 LYS A C 1
ATOM 1685 O O . LYS A 1 222 ? -18.213 -2.825 -14.974 1.00 93.75 222 LYS A O 1
ATOM 1690 N N . GLY A 1 223 ? -18.123 -3.435 -12.828 1.00 91.25 223 GLY A N 1
ATOM 1691 C CA . GLY A 1 223 ? -18.363 -2.111 -12.289 1.00 91.25 223 GLY A CA 1
ATOM 1692 C C . GLY A 1 223 ? -19.816 -1.667 -12.458 1.00 91.25 223 GLY A C 1
ATOM 1693 O O . GLY A 1 223 ? -20.717 -2.431 -12.809 1.00 91.25 223 GLY A O 1
ATOM 1694 N N . ASN A 1 224 ? -20.056 -0.396 -12.163 1.00 89.88 224 ASN A N 1
ATOM 1695 C CA . ASN A 1 224 ? -21.332 0.265 -12.360 1.00 89.88 224 ASN A CA 1
ATOM 1696 C C . ASN A 1 224 ? -21.090 1.754 -12.623 1.00 89.88 224 ASN A C 1
ATOM 1698 O O . ASN A 1 224 ? -20.642 2.491 -11.745 1.00 89.88 224 ASN A O 1
ATOM 1702 N N . PHE A 1 225 ? -21.429 2.187 -13.836 1.00 82.75 225 PHE A N 1
ATOM 1703 C CA . PHE A 1 225 ? -21.286 3.571 -14.275 1.00 82.75 225 PHE A CA 1
ATOM 1704 C C . PHE A 1 225 ? -22.060 4.559 -13.387 1.00 82.75 225 PHE A C 1
ATOM 1706 O O . PHE A 1 225 ? -21.521 5.600 -13.021 1.00 82.75 225 PHE A O 1
ATOM 1713 N N . PHE A 1 226 ? -23.282 4.214 -12.968 1.00 84.31 226 PHE A N 1
ATOM 1714 C CA . PHE A 1 226 ? -24.133 5.095 -12.158 1.00 84.31 226 PHE A CA 1
ATOM 1715 C C . PHE A 1 226 ? -23.588 5.319 -10.751 1.00 84.31 226 PHE A C 1
ATOM 1717 O O . PHE A 1 226 ? -23.769 6.391 -10.184 1.00 84.31 226 PHE A O 1
ATOM 1724 N N . THR A 1 227 ? -22.901 4.325 -10.189 1.00 83.75 227 THR A N 1
ATOM 1725 C CA . THR A 1 227 ? -22.254 4.451 -8.876 1.00 83.75 227 THR A CA 1
ATOM 1726 C C . THR A 1 227 ? -20.772 4.800 -8.997 1.00 83.75 227 THR A C 1
ATOM 1728 O O . THR A 1 227 ? -20.055 4.717 -8.003 1.00 83.75 227 THR A O 1
ATOM 1731 N N . MET A 1 228 ? -20.290 5.097 -10.212 1.00 80.69 228 MET A N 1
ATOM 1732 C CA . MET A 1 228 ? -18.873 5.305 -10.535 1.00 80.69 228 MET A CA 1
ATOM 1733 C C . MET A 1 228 ? -17.961 4.158 -10.061 1.00 80.69 228 MET A C 1
ATOM 1735 O O . MET A 1 228 ? -16.760 4.340 -9.849 1.00 80.69 228 MET A O 1
ATOM 1739 N N . ARG A 1 229 ? -18.520 2.952 -9.888 1.00 85.38 229 ARG A N 1
ATOM 1740 C CA . ARG A 1 229 ? -17.754 1.771 -9.490 1.00 85.38 229 ARG A CA 1
ATOM 1741 C C . ARG A 1 229 ? -17.038 1.248 -10.722 1.00 85.38 229 ARG A C 1
ATOM 1743 O O . ARG A 1 229 ? -17.675 0.954 -11.729 1.00 85.38 229 ARG A O 1
ATOM 1750 N N . ARG A 1 230 ? -15.720 1.123 -10.645 1.00 88.00 230 ARG A N 1
ATOM 1751 C CA . ARG A 1 230 ? -14.921 0.600 -11.754 1.00 88.00 230 ARG A CA 1
ATOM 1752 C C . ARG A 1 230 ? -15.005 -0.910 -11.833 1.00 88.00 230 ARG A C 1
ATOM 1754 O O . ARG A 1 230 ? -15.210 -1.582 -10.817 1.00 88.00 230 ARG A O 1
ATOM 1761 N N . SER A 1 231 ? -14.830 -1.408 -13.047 1.00 94.19 231 SER A N 1
ATOM 1762 C CA . SER A 1 231 ? -14.595 -2.818 -13.255 1.00 94.19 231 SER A CA 1
ATOM 1763 C C . SER A 1 231 ? -13.255 -3.237 -12.659 1.00 94.19 231 SER A C 1
ATOM 1765 O O . SER A 1 231 ? -12.310 -2.446 -12.575 1.00 94.19 231 SER A O 1
ATOM 1767 N N . HIS A 1 232 ? -13.208 -4.468 -12.174 1.00 96.12 232 HIS A N 1
ATOM 1768 C CA . HIS A 1 232 ? -12.038 -5.047 -11.534 1.00 96.12 232 HIS A CA 1
ATOM 1769 C C . HIS A 1 232 ? -12.144 -6.571 -11.524 1.00 96.12 232 HIS A C 1
ATOM 1771 O O . HIS A 1 232 ? -13.227 -7.141 -11.678 1.00 96.12 232 HIS A O 1
ATOM 1777 N N . PHE A 1 233 ? -11.008 -7.219 -11.302 1.00 98.06 233 PHE A N 1
ATOM 1778 C CA . PHE A 1 233 ? -10.943 -8.651 -11.039 1.00 98.06 233 PHE A CA 1
ATOM 1779 C C . PHE A 1 233 ? -10.715 -8.887 -9.550 1.00 98.06 233 PHE A C 1
ATOM 1781 O O . PHE A 1 233 ? -9.945 -8.162 -8.926 1.00 98.06 233 PHE A O 1
ATOM 1788 N N . GLU A 1 234 ? -11.355 -9.901 -8.983 1.00 98.12 234 GLU A N 1
ATOM 1789 C CA . GLU A 1 234 ? -11.062 -10.410 -7.648 1.00 98.12 234 GLU A CA 1
ATOM 1790 C C . GLU A 1 234 ? -10.501 -11.824 -7.764 1.00 98.12 234 GLU A C 1
ATOM 1792 O O . GLU A 1 234 ? -11.139 -12.715 -8.321 1.00 98.12 234 GLU A O 1
ATOM 1797 N N . TYR A 1 235 ? -9.300 -12.018 -7.236 1.00 98.25 235 TYR A N 1
ATOM 1798 C CA . TYR A 1 235 ? -8.646 -13.315 -7.131 1.00 98.25 235 TYR A CA 1
ATOM 1799 C C . TYR A 1 235 ? -8.843 -13.808 -5.705 1.00 98.25 235 TYR A C 1
ATOM 1801 O O . TYR A 1 235 ? -8.426 -13.141 -4.755 1.00 98.25 235 TYR A O 1
ATOM 1809 N N . VAL A 1 236 ? -9.522 -14.940 -5.554 1.00 97.75 236 VAL A N 1
ATOM 1810 C CA . VAL A 1 236 ? -9.885 -15.508 -4.255 1.00 97.75 236 VAL A CA 1
ATOM 1811 C C . VAL A 1 236 ? -8.944 -16.656 -3.928 1.00 97.75 236 VAL A C 1
ATOM 1813 O O . VAL A 1 236 ? -8.799 -17.587 -4.716 1.00 97.75 236 VAL A O 1
ATOM 1816 N N . TYR A 1 237 ? -8.354 -16.586 -2.742 1.00 96.19 237 TYR A N 1
ATOM 1817 C CA . TYR A 1 237 ? -7.515 -17.605 -2.133 1.00 96.19 237 TYR A CA 1
ATOM 1818 C C . TYR A 1 237 ? -8.205 -18.048 -0.841 1.00 96.19 237 TYR A C 1
ATOM 1820 O O . TYR A 1 237 ? -8.189 -17.317 0.150 1.00 96.19 237 TYR A O 1
ATOM 1828 N N . ASN A 1 238 ? -8.837 -19.219 -0.841 1.00 91.50 238 ASN A N 1
ATOM 1829 C CA . ASN A 1 238 ? -9.718 -19.704 0.225 1.00 91.50 238 ASN A CA 1
ATOM 1830 C C . ASN A 1 238 ? -9.064 -19.656 1.610 1.00 91.50 238 ASN A C 1
ATOM 1832 O O . ASN A 1 238 ? -9.737 -19.371 2.595 1.00 91.50 238 ASN A O 1
ATOM 1836 N N . GLU A 1 239 ? -7.753 -19.884 1.677 1.00 90.25 239 GLU A N 1
ATOM 1837 C CA . GLU A 1 239 ? -6.985 -19.885 2.922 1.00 90.25 239 GLU A CA 1
ATOM 1838 C C . GLU A 1 239 ? -6.301 -18.555 3.243 1.00 90.25 239 GLU A C 1
ATOM 1840 O O . GLU A 1 239 ? -5.757 -18.434 4.330 1.00 90.25 239 GLU A O 1
ATOM 1845 N N . LEU A 1 240 ? -6.284 -17.569 2.339 1.00 91.56 240 LEU A N 1
ATOM 1846 C CA . LEU A 1 240 ? -5.501 -16.334 2.514 1.00 91.56 240 LEU A CA 1
ATOM 1847 C C . LEU A 1 240 ? -6.376 -15.077 2.512 1.00 91.56 240 LEU A C 1
ATOM 1849 O O . LEU A 1 240 ? -6.180 -14.182 3.336 1.00 91.56 240 LEU A O 1
ATOM 1853 N N . GLY A 1 241 ? -7.352 -15.005 1.608 1.00 94.06 241 GLY A N 1
ATOM 1854 C CA . GLY A 1 241 ? -8.175 -13.823 1.395 1.00 94.06 241 GLY A CA 1
ATOM 1855 C C . GLY A 1 241 ? -8.477 -13.567 -0.075 1.00 94.06 241 GLY A C 1
ATOM 1856 O O . GLY A 1 241 ? -8.521 -14.477 -0.901 1.00 94.06 241 GLY A O 1
ATOM 1857 N N . LYS A 1 242 ? -8.700 -12.300 -0.416 1.00 96.44 242 LYS A N 1
ATOM 1858 C CA . LYS A 1 242 ? -8.995 -11.851 -1.778 1.00 96.44 242 LYS A CA 1
ATOM 1859 C C . LYS A 1 242 ? -8.075 -10.714 -2.184 1.00 96.44 242 LYS A C 1
ATOM 1861 O O . LYS A 1 242 ? -7.745 -9.857 -1.366 1.00 96.44 242 LYS A O 1
ATOM 1866 N N . ILE A 1 243 ? -7.714 -10.669 -3.458 1.00 97.88 243 ILE A N 1
ATOM 1867 C CA . ILE A 1 243 ? -6.929 -9.582 -4.044 1.00 97.88 243 ILE A CA 1
ATOM 1868 C C . ILE A 1 243 ? -7.736 -8.976 -5.181 1.00 97.88 243 ILE A C 1
ATOM 1870 O O . ILE A 1 243 ? -8.152 -9.674 -6.102 1.00 97.88 243 ILE A O 1
ATOM 1874 N N . GLN A 1 244 ? -7.966 -7.672 -5.104 1.00 97.50 244 GLN A N 1
ATOM 1875 C CA . GLN A 1 244 ? -8.636 -6.908 -6.143 1.00 97.50 244 GLN A CA 1
ATOM 1876 C C . GLN A 1 244 ? -7.590 -6.315 -7.084 1.00 97.50 244 GLN A C 1
ATOM 1878 O O . GLN A 1 244 ? -6.689 -5.615 -6.625 1.00 97.50 244 GLN A O 1
ATOM 1883 N N . PHE A 1 245 ? -7.748 -6.530 -8.386 1.00 98.06 245 PHE A N 1
ATOM 1884 C CA . PHE A 1 245 ? -6.891 -6.000 -9.444 1.00 98.06 245 PHE A CA 1
ATOM 1885 C C . PHE A 1 245 ? -7.641 -4.996 -10.316 1.00 98.06 245 PHE A C 1
ATOM 1887 O O . PHE A 1 245 ? -8.829 -5.166 -10.595 1.00 98.06 245 PHE A O 1
ATOM 1894 N N . THR A 1 246 ? -6.940 -3.977 -10.810 1.00 95.75 246 THR A N 1
ATOM 1895 C CA . THR A 1 246 ? -7.454 -3.119 -11.882 1.00 95.75 246 THR A CA 1
ATOM 1896 C C . THR A 1 246 ? -7.743 -3.943 -13.139 1.00 95.75 246 THR A C 1
ATOM 1898 O O . THR A 1 246 ? -7.060 -4.929 -13.413 1.00 95.75 246 THR A O 1
ATOM 1901 N N . GLU A 1 247 ? -8.748 -3.551 -13.925 1.00 94.69 247 GLU A N 1
ATOM 1902 C CA . GLU A 1 247 ? -8.909 -4.086 -15.280 1.00 94.69 247 GLU A CA 1
ATOM 1903 C C . GLU A 1 247 ? -7.946 -3.373 -16.238 1.00 94.69 247 GLU A C 1
ATOM 1905 O O . GLU A 1 247 ? -7.928 -2.142 -16.321 1.00 94.69 247 GLU A O 1
ATOM 1910 N N . ARG A 1 248 ? -7.186 -4.155 -17.005 1.00 90.69 248 ARG A N 1
ATOM 1911 C CA . ARG A 1 248 ? -6.356 -3.690 -18.115 1.00 90.69 248 ARG A CA 1
ATOM 1912 C C . ARG A 1 248 ? -6.532 -4.638 -19.290 1.00 90.69 248 ARG A C 1
ATOM 1914 O O . ARG A 1 248 ? -6.312 -5.832 -19.145 1.00 90.69 248 ARG A O 1
ATOM 1921 N N . ASP A 1 249 ? -6.953 -4.113 -20.438 1.00 90.38 249 ASP A N 1
ATOM 1922 C CA . ASP A 1 249 ? -7.146 -4.903 -21.663 1.00 90.38 249 ASP A CA 1
ATOM 1923 C C . ASP A 1 249 ? -8.021 -6.160 -21.444 1.00 90.38 249 ASP A C 1
ATOM 1925 O O . ASP A 1 249 ? -7.774 -7.222 -22.012 1.00 90.38 249 ASP A O 1
ATOM 1929 N N . LYS A 1 250 ? -9.071 -6.026 -20.611 1.00 91.50 250 LYS A N 1
ATOM 1930 C CA . LYS A 1 250 ? -9.984 -7.105 -20.177 1.00 91.50 250 LYS A CA 1
ATOM 1931 C C . LYS A 1 250 ? -9.324 -8.226 -19.365 1.00 91.50 250 LYS A C 1
ATOM 1933 O O . LYS A 1 250 ? -9.833 -9.345 -19.333 1.00 91.50 250 LYS A O 1
ATOM 1938 N N . GLN A 1 251 ? -8.208 -7.934 -18.707 1.00 94.50 251 GLN A N 1
ATOM 1939 C CA . GLN A 1 251 ? -7.487 -8.846 -17.822 1.00 94.50 251 GLN A CA 1
ATOM 1940 C C . GLN A 1 251 ? -7.158 -8.157 -16.493 1.00 94.50 251 GLN A C 1
ATOM 1942 O O . GLN A 1 251 ? -7.259 -6.932 -16.370 1.00 94.50 251 GLN A O 1
ATOM 1947 N N . ALA A 1 252 ? -6.787 -8.945 -15.483 1.00 96.25 252 ALA A N 1
ATOM 1948 C CA . ALA A 1 252 ? -6.267 -8.410 -14.232 1.00 96.25 252 ALA A CA 1
ATOM 1949 C C . ALA A 1 252 ? -4.911 -7.736 -14.488 1.00 96.25 252 ALA A C 1
ATOM 1951 O O . ALA A 1 252 ? -3.995 -8.344 -15.033 1.00 96.25 252 ALA A O 1
ATOM 1952 N N . GLY A 1 253 ? -4.810 -6.458 -14.130 1.00 96.38 253 GLY A N 1
ATOM 1953 C CA . GLY A 1 253 ? -3.605 -5.656 -14.286 1.00 96.38 253 GLY A CA 1
ATOM 1954 C C . GLY A 1 253 ? -2.792 -5.623 -13.000 1.00 96.38 253 GLY A C 1
ATOM 1955 O O . GLY A 1 253 ? -1.910 -6.449 -12.781 1.00 96.38 253 GLY A O 1
ATOM 1956 N N . TYR A 1 254 ? -3.095 -4.638 -12.156 1.00 97.88 254 TYR A N 1
ATOM 1957 C CA . TYR A 1 254 ? -2.307 -4.316 -10.968 1.00 97.88 254 TYR A CA 1
ATOM 1958 C C . TYR A 1 254 ? -3.149 -4.392 -9.705 1.00 97.88 254 TYR A C 1
ATOM 1960 O O . TYR A 1 254 ? -4.326 -4.025 -9.726 1.00 97.88 254 TYR A O 1
ATOM 1968 N N . VAL A 1 255 ? -2.548 -4.825 -8.600 1.00 98.19 255 VAL A N 1
ATOM 1969 C CA . VAL A 1 255 ? -3.205 -4.884 -7.296 1.00 98.19 255 VAL A CA 1
ATOM 1970 C C . VAL A 1 255 ? -3.729 -3.500 -6.930 1.00 98.19 255 VAL A C 1
ATOM 1972 O O . VAL A 1 255 ? -2.987 -2.521 -6.866 1.00 98.19 255 VAL A O 1
ATOM 1975 N N . LEU A 1 256 ? -5.027 -3.431 -6.666 1.00 95.06 256 LEU A N 1
ATOM 1976 C CA . LEU A 1 256 ? -5.709 -2.259 -6.141 1.00 95.06 256 LEU A CA 1
ATOM 1977 C C . LEU A 1 256 ? -5.894 -2.378 -4.626 1.00 95.06 256 LEU A C 1
ATOM 1979 O O . LEU A 1 256 ? -5.673 -1.403 -3.908 1.00 95.06 256 LEU A O 1
ATOM 1983 N N . ARG A 1 257 ? -6.329 -3.553 -4.143 1.00 94.06 257 ARG A N 1
ATOM 1984 C CA . ARG A 1 257 ? -6.625 -3.817 -2.723 1.00 94.06 257 ARG A CA 1
ATOM 1985 C C . ARG A 1 257 ? -6.368 -5.272 -2.355 1.00 94.06 257 ARG A C 1
ATOM 1987 O O . ARG A 1 257 ? -6.540 -6.160 -3.185 1.00 94.06 257 ARG A O 1
ATOM 1994 N N . VAL A 1 258 ? -6.048 -5.499 -1.086 1.00 93.62 258 VAL A N 1
ATOM 1995 C CA . VAL A 1 258 ? -5.895 -6.828 -0.485 1.00 93.62 258 VAL A CA 1
ATOM 1996 C C . VAL A 1 258 ? -6.862 -6.938 0.692 1.00 93.62 258 VAL A C 1
ATOM 1998 O O . VAL A 1 258 ? -6.923 -6.046 1.536 1.00 93.62 258 VAL A O 1
ATOM 2001 N N . PHE A 1 259 ? -7.626 -8.024 0.735 1.00 92.56 259 PHE A N 1
ATOM 2002 C CA . PHE A 1 259 ? -8.614 -8.328 1.766 1.00 92.56 259 PHE A CA 1
ATOM 2003 C C . PHE A 1 259 ? -8.254 -9.670 2.415 1.00 92.56 259 PHE A C 1
ATOM 2005 O O . PHE A 1 259 ? -8.645 -10.711 1.887 1.00 92.56 259 PHE A O 1
ATOM 2012 N N . PRO A 1 260 ? -7.472 -9.686 3.506 1.00 90.25 260 PRO A N 1
ATOM 2013 C CA . PRO A 1 260 ? -7.109 -10.930 4.176 1.00 90.25 260 PRO A CA 1
ATOM 2014 C C . PRO A 1 260 ? -8.329 -11.580 4.836 1.00 90.25 260 PRO A C 1
ATOM 2016 O O . PRO A 1 260 ? -9.187 -10.885 5.381 1.00 90.25 260 PRO A O 1
ATOM 2019 N N . ASN A 1 261 ? -8.382 -12.912 4.829 1.00 88.62 261 ASN A N 1
ATOM 2020 C CA . ASN A 1 261 ? -9.331 -13.660 5.657 1.00 88.62 261 ASN A CA 1
ATOM 2021 C C . ASN A 1 261 ? -9.006 -13.444 7.129 1.00 88.62 261 ASN A C 1
ATOM 2023 O O . ASN A 1 261 ? -7.836 -13.469 7.480 1.00 88.62 261 ASN A O 1
ATOM 2027 N N . ILE A 1 262 ? -9.995 -13.299 8.007 1.00 78.31 262 ILE A N 1
ATOM 2028 C CA . ILE A 1 262 ? -9.724 -13.235 9.449 1.00 78.31 262 ILE A CA 1
ATOM 2029 C C . ILE A 1 262 ? -9.427 -14.630 9.979 1.00 78.31 262 ILE A C 1
ATOM 2031 O O . ILE A 1 262 ? -10.203 -15.555 9.754 1.00 78.31 262 ILE A O 1
ATOM 2035 N N . PHE A 1 263 ? -8.314 -14.756 10.700 1.00 71.81 263 PHE A N 1
ATOM 2036 C CA . PHE A 1 263 ? -7.952 -15.986 11.393 1.00 71.81 263 PHE A CA 1
ATOM 2037 C C . PHE A 1 263 ? -8.117 -15.801 12.899 1.00 71.81 263 PHE A C 1
ATOM 2039 O O . PHE A 1 263 ? -7.714 -14.778 13.452 1.00 71.81 263 PHE A O 1
ATOM 2046 N N . ASP A 1 264 ? -8.618 -16.836 13.568 1.00 66.31 264 ASP A N 1
ATOM 2047 C CA . ASP A 1 264 ? -8.773 -16.863 15.029 1.00 66.31 264 ASP A CA 1
ATOM 2048 C C . ASP A 1 264 ? -7.458 -17.233 15.759 1.00 66.31 264 ASP A C 1
ATOM 2050 O O . ASP A 1 264 ? -7.392 -17.293 16.987 1.00 66.31 264 ASP A O 1
ATOM 2054 N N . GLY A 1 265 ? -6.377 -17.485 15.009 1.00 64.88 265 GLY A N 1
ATOM 2055 C CA . GLY A 1 265 ? -5.053 -17.819 15.538 1.00 64.88 265 GLY A CA 1
ATOM 2056 C C . GLY A 1 265 ? -4.324 -16.606 16.122 1.00 64.88 265 GLY A C 1
ATOM 2057 O O . GLY A 1 265 ? -4.275 -15.536 15.518 1.00 64.88 265 GLY A O 1
ATOM 2058 N N . SER A 1 266 ? -3.708 -16.768 17.298 1.00 61.56 266 SER A N 1
ATOM 2059 C CA . SER A 1 266 ? -3.148 -15.651 18.063 1.00 61.56 266 SER A CA 1
ATOM 2060 C C . SER A 1 266 ? -2.033 -14.890 17.321 1.00 61.56 266 SER A C 1
ATOM 2062 O O . SER A 1 266 ? -2.035 -13.660 17.339 1.00 61.56 266 SER A O 1
ATOM 2064 N N . THR A 1 267 ? -1.106 -15.571 16.651 1.00 64.94 267 THR A N 1
ATOM 2065 C CA . THR A 1 267 ? -0.006 -14.920 15.916 1.00 64.94 267 THR A CA 1
ATOM 2066 C C . THR A 1 267 ? -0.498 -14.232 14.642 1.00 64.94 267 THR A C 1
ATOM 2068 O O . THR A 1 267 ? -0.107 -13.104 14.352 1.00 64.94 267 THR A O 1
ATOM 2071 N N . GLN A 1 268 ? -1.399 -14.878 13.902 1.00 69.56 268 GLN A N 1
ATOM 2072 C CA . GLN A 1 268 ? -1.973 -14.347 12.665 1.00 69.56 268 GLN A CA 1
ATOM 2073 C C . GLN A 1 268 ? -2.831 -13.112 12.942 1.00 69.56 268 GLN A C 1
ATOM 2075 O O . GLN A 1 268 ? -2.741 -12.127 12.213 1.00 69.56 268 GLN A O 1
ATOM 2080 N N . LEU A 1 269 ? -3.586 -13.132 14.041 1.00 73.12 269 LEU A N 1
ATOM 2081 C CA . LEU A 1 269 ? -4.353 -11.990 14.511 1.00 73.12 269 LEU A CA 1
ATOM 2082 C C . LEU A 1 269 ? -3.471 -10.760 14.761 1.00 73.12 269 LEU A C 1
ATOM 2084 O O . LEU A 1 269 ? -3.817 -9.656 14.343 1.00 73.12 269 LEU A O 1
ATOM 2088 N N . THR A 1 270 ? -2.322 -10.937 15.416 1.00 74.31 270 THR A N 1
ATOM 2089 C CA . THR A 1 270 ? -1.398 -9.823 15.662 1.00 74.31 270 THR A CA 1
ATOM 2090 C C . THR A 1 270 ? -0.935 -9.209 14.341 1.00 74.31 270 THR A C 1
ATOM 2092 O O . THR A 1 270 ? -1.103 -8.010 14.146 1.00 74.31 270 THR A O 1
ATOM 2095 N N . ASN A 1 271 ? -0.482 -10.026 13.385 1.00 73.38 271 ASN A N 1
ATOM 2096 C CA . ASN A 1 271 ? -0.035 -9.534 12.075 1.00 73.38 271 ASN A CA 1
ATOM 2097 C C . ASN A 1 271 ? -1.148 -8.787 11.315 1.00 73.38 271 ASN A C 1
ATOM 2099 O O . ASN A 1 271 ? -0.893 -7.796 10.632 1.00 73.38 271 ASN A O 1
ATOM 2103 N N . GLN A 1 272 ? -2.397 -9.240 11.443 1.00 82.06 272 GLN A N 1
ATOM 2104 C CA . GLN A 1 272 ? -3.558 -8.597 10.826 1.00 82.06 272 GLN A CA 1
ATOM 2105 C C . GLN A 1 272 ? -3.854 -7.228 11.433 1.00 82.06 272 GLN A C 1
ATOM 2107 O O . GLN A 1 272 ? -4.047 -6.249 10.709 1.00 82.06 272 GLN A O 1
ATOM 2112 N N . LEU A 1 273 ? -3.859 -7.143 12.758 1.00 87.62 273 LEU A N 1
ATOM 2113 C CA . LEU A 1 273 ? -4.120 -5.904 13.482 1.00 87.62 273 LEU A CA 1
ATOM 2114 C C . LEU A 1 273 ? -2.935 -4.923 13.457 1.00 87.62 273 LEU A C 1
ATOM 2116 O O . LEU A 1 273 ? -3.121 -3.733 13.698 1.00 87.62 273 LEU A O 1
ATOM 2120 N N . GLU A 1 274 ? -1.737 -5.391 13.106 1.00 84.44 274 GLU A N 1
ATOM 2121 C CA . GLU A 1 274 ? -0.573 -4.545 12.822 1.00 84.44 274 GLU A CA 1
ATOM 2122 C C . GLU A 1 274 ? -0.593 -3.902 11.430 1.00 84.44 274 GLU A C 1
ATOM 2124 O O . GLU A 1 274 ? 0.228 -3.020 11.157 1.00 84.44 274 GLU A O 1
ATOM 2129 N N . SER A 1 275 ? -1.518 -4.308 10.554 1.00 85.00 275 SER A N 1
ATOM 2130 C CA . SER A 1 275 ? -1.704 -3.668 9.250 1.00 85.00 275 SER A CA 1
ATOM 2131 C C . SER A 1 275 ? -2.176 -2.210 9.386 1.00 85.00 275 SER A C 1
ATOM 2133 O O . SER A 1 275 ? -2.452 -1.705 10.471 1.00 85.00 275 SER A O 1
ATOM 2135 N N . SER A 1 276 ? -2.269 -1.494 8.264 1.00 85.44 276 SER A N 1
ATOM 2136 C CA . SER A 1 276 ? -2.789 -0.120 8.217 1.00 85.44 276 SER A CA 1
ATOM 2137 C C . SER A 1 276 ? -3.637 0.095 6.963 1.00 85.44 276 SER A C 1
ATOM 2139 O O . SER A 1 276 ? -3.719 -0.767 6.085 1.00 85.44 276 SER A O 1
ATOM 2141 N N . GLY A 1 277 ? -4.287 1.249 6.872 1.00 88.81 277 GLY A N 1
ATOM 2142 C CA . GLY A 1 277 ? -5.084 1.652 5.722 1.00 88.81 277 GLY A CA 1
ATOM 2143 C C . GLY A 1 277 ? -6.340 0.823 5.528 1.00 88.81 277 GLY A C 1
ATOM 2144 O O . GLY A 1 277 ? -7.010 0.415 6.479 1.00 88.81 277 GLY A O 1
ATOM 2145 N N . LEU A 1 278 ? -6.674 0.593 4.259 1.00 87.38 278 LEU A N 1
ATOM 2146 C CA . LEU A 1 278 ? -7.857 -0.165 3.854 1.00 87.38 278 LEU A CA 1
ATOM 2147 C C . LEU A 1 278 ? -7.888 -1.582 4.436 1.00 87.38 278 LEU A C 1
ATOM 2149 O O . LEU A 1 278 ? -8.964 -2.060 4.794 1.00 87.38 278 LEU A O 1
ATOM 2153 N N . THR A 1 279 ? -6.729 -2.229 4.559 1.00 88.94 279 THR A N 1
ATOM 2154 C CA . THR A 1 279 ? -6.614 -3.579 5.120 1.00 88.94 279 THR A CA 1
ATOM 2155 C C . THR A 1 279 ? -7.068 -3.597 6.576 1.00 88.94 279 THR A C 1
ATOM 2157 O O . THR A 1 279 ? -7.985 -4.344 6.920 1.00 88.94 279 THR A O 1
ATOM 2160 N N . LEU A 1 280 ? -6.519 -2.706 7.411 1.00 92.25 280 LEU A N 1
ATOM 2161 C CA . LEU A 1 280 ? -6.925 -2.604 8.814 1.00 92.25 280 LEU A CA 1
ATOM 2162 C C . LEU A 1 280 ? -8.395 -2.193 8.937 1.00 92.25 280 LEU A C 1
ATOM 2164 O O . LEU A 1 280 ? -9.110 -2.719 9.784 1.00 92.25 280 LEU A O 1
ATOM 2168 N N . GLN A 1 281 ? -8.876 -1.293 8.072 1.00 94.75 281 GLN A N 1
ATOM 2169 C CA . GLN A 1 281 ? -10.281 -0.882 8.063 1.00 94.75 281 GLN A CA 1
ATOM 2170 C C . GLN A 1 281 ? -11.218 -2.062 7.785 1.00 94.75 281 GLN A C 1
ATOM 2172 O O . GLN A 1 281 ? -12.263 -2.184 8.428 1.00 94.75 281 GLN A O 1
ATOM 2177 N N . HIS A 1 282 ? -10.864 -2.920 6.828 1.00 91.50 282 HIS A N 1
ATOM 2178 C CA . HIS A 1 282 ? -11.621 -4.128 6.534 1.00 91.50 282 HIS A CA 1
ATOM 2179 C C . HIS A 1 282 ? -11.627 -5.071 7.740 1.00 91.50 282 HIS A C 1
ATOM 2181 O O . HIS A 1 282 ? -12.703 -5.428 8.218 1.00 91.50 282 HIS A O 1
ATOM 2187 N N . ILE A 1 283 ? -10.448 -5.376 8.291 1.00 91.94 283 ILE A N 1
ATOM 2188 C CA . ILE A 1 283 ? -10.298 -6.245 9.466 1.00 91.94 283 ILE A CA 1
ATOM 2189 C C . ILE A 1 283 ? -11.131 -5.716 10.640 1.00 91.94 283 ILE A C 1
ATOM 2191 O O . ILE A 1 283 ? -11.927 -6.455 11.210 1.00 91.94 283 ILE A O 1
ATOM 2195 N N . ALA A 1 284 ? -11.032 -4.424 10.958 1.00 94.88 284 ALA A N 1
ATOM 2196 C CA . ALA A 1 284 ? -11.771 -3.800 12.054 1.00 94.88 284 ALA A CA 1
ATOM 2197 C C . ALA A 1 284 ? -13.297 -3.924 11.899 1.00 94.88 284 ALA A C 1
ATOM 2199 O O . ALA A 1 284 ? -14.010 -4.179 12.872 1.00 94.88 284 ALA A O 1
ATOM 2200 N N . LYS A 1 285 ? -13.811 -3.767 10.672 1.00 94.94 285 LYS A N 1
ATOM 2201 C CA . LYS A 1 285 ? -15.244 -3.916 10.373 1.00 94.94 285 LYS A CA 1
ATOM 2202 C C . LYS A 1 285 ? -15.721 -5.352 10.525 1.00 94.94 285 LYS A C 1
ATOM 2204 O O . LYS A 1 285 ? -16.826 -5.561 11.012 1.00 94.94 285 LYS A O 1
ATOM 2209 N N . GLU A 1 286 ? -14.925 -6.325 10.107 1.00 91.88 286 GLU A N 1
ATOM 2210 C CA . GLU A 1 286 ? -15.267 -7.733 10.290 1.00 91.88 286 GLU A CA 1
ATOM 2211 C C . GLU A 1 286 ? -15.179 -8.142 11.774 1.00 91.88 286 GLU A C 1
ATOM 2213 O O . GLU A 1 286 ? -16.074 -8.828 12.262 1.00 91.88 286 GLU A O 1
ATOM 2218 N N . TYR A 1 287 ? -14.202 -7.629 12.535 1.00 91.88 287 TYR A N 1
ATOM 2219 C CA . TYR A 1 287 ? -14.128 -7.819 13.993 1.00 91.88 287 TYR A CA 1
ATOM 2220 C C . TYR A 1 287 ? -15.383 -7.323 14.714 1.00 91.88 287 TYR A C 1
ATOM 2222 O O . TYR A 1 287 ? -15.897 -7.994 15.603 1.00 91.88 287 TYR A O 1
ATOM 2230 N N . TYR A 1 288 ? -15.930 -6.180 14.300 1.00 94.44 288 TYR A N 1
ATOM 2231 C CA . TYR A 1 288 ? -17.160 -5.634 14.879 1.00 94.44 288 TYR A CA 1
ATOM 2232 C C . TYR A 1 288 ? -18.389 -6.541 14.688 1.00 94.44 288 TYR A C 1
ATOM 2234 O O . TYR A 1 288 ? -19.327 -6.507 15.493 1.00 94.44 288 TYR A O 1
ATOM 2242 N N . LYS A 1 289 ? -18.388 -7.377 13.642 1.00 93.06 289 LYS A N 1
ATOM 2243 C CA . LYS A 1 289 ? -19.460 -8.349 13.396 1.00 93.06 289 LYS A CA 1
ATOM 2244 C C . LYS A 1 289 ? -19.391 -9.560 14.326 1.00 93.06 289 LYS A C 1
ATOM 2246 O O . LYS A 1 289 ? -20.399 -10.242 14.447 1.00 93.06 289 LYS A O 1
ATOM 2251 N N . ARG A 1 290 ? -18.253 -9.831 14.979 1.00 90.62 290 ARG A N 1
ATOM 2252 C CA . ARG A 1 290 ? -18.125 -10.935 15.945 1.00 90.62 290 ARG A CA 1
ATOM 2253 C C . ARG A 1 290 ? -18.881 -10.587 17.229 1.00 90.62 290 ARG A C 1
ATOM 2255 O O . ARG A 1 290 ? -18.870 -9.433 17.667 1.00 90.62 290 ARG A O 1
ATOM 2262 N N . ASP A 1 291 ? -19.578 -11.563 17.799 1.00 87.69 291 ASP A N 1
ATOM 2263 C CA . ASP A 1 291 ? -20.410 -11.344 18.986 1.00 87.69 291 ASP A CA 1
ATOM 2264 C C . ASP A 1 291 ? -19.588 -11.366 20.270 1.00 87.69 291 ASP A C 1
ATOM 2266 O O . ASP A 1 291 ? -19.687 -10.437 21.069 1.00 87.69 291 ASP A O 1
ATOM 2270 N N . GLU A 1 292 ? -18.693 -12.341 20.402 1.00 87.75 292 GLU A N 1
ATOM 2271 C CA . GLU A 1 292 ? -17.838 -12.514 21.574 1.00 87.75 292 GLU A CA 1
ATOM 2272 C C . GLU A 1 292 ? -16.365 -12.525 21.163 1.00 87.75 292 GLU A C 1
ATOM 2274 O O . GLU A 1 292 ? -15.980 -13.169 20.182 1.00 87.75 292 GLU A O 1
ATOM 2279 N N . LEU A 1 293 ? -15.544 -11.798 21.921 1.00 90.75 293 LEU A N 1
ATOM 2280 C CA . LEU A 1 293 ? -14.091 -11.784 21.796 1.00 90.75 293 LEU A CA 1
ATOM 2281 C C . LEU A 1 293 ? -13.472 -12.088 23.158 1.00 90.75 293 LEU A C 1
ATOM 2283 O O . LEU A 1 293 ? -13.894 -11.551 24.183 1.00 90.75 293 LEU A O 1
ATOM 2287 N N . SER A 1 294 ? -12.445 -12.930 23.170 1.00 91.00 294 SER A N 1
ATOM 2288 C CA . SER A 1 294 ? -11.658 -13.179 24.375 1.00 91.00 294 SER A CA 1
ATOM 2289 C C . SER A 1 294 ? -10.910 -11.917 24.823 1.00 91.00 294 SER A C 1
ATOM 2291 O O . SER A 1 294 ? -10.593 -11.039 24.017 1.00 91.00 294 SER A O 1
ATOM 2293 N N . GLU A 1 295 ? -10.550 -11.839 26.108 1.00 90.69 295 GLU A N 1
ATOM 2294 C CA . GLU A 1 295 ? -9.735 -10.729 26.634 1.00 90.69 295 GLU A CA 1
ATOM 2295 C C . GLU A 1 295 ? -8.401 -10.591 25.880 1.00 90.69 295 GLU A C 1
ATOM 2297 O O . GLU A 1 295 ? -7.965 -9.481 25.596 1.00 90.69 295 GLU A O 1
ATOM 2302 N N . LEU A 1 296 ? -7.788 -11.706 25.468 1.00 89.38 296 LEU A N 1
ATOM 2303 C CA . LEU A 1 296 ? -6.555 -11.690 24.677 1.00 89.38 296 LEU A CA 1
ATOM 2304 C C . LEU A 1 296 ? -6.753 -11.063 23.286 1.00 89.38 296 LEU A C 1
ATOM 2306 O O . LEU A 1 296 ? -5.872 -10.356 22.797 1.00 89.38 296 LEU A O 1
ATOM 2310 N N . GLU A 1 297 ? -7.877 -11.336 22.623 1.00 91.00 297 GLU A N 1
ATOM 2311 C CA . GLU A 1 297 ? -8.206 -10.707 21.338 1.00 91.00 297 GLU A CA 1
ATOM 2312 C C . GLU A 1 297 ? -8.475 -9.212 21.518 1.00 91.00 297 GLU A C 1
ATOM 2314 O O . GLU A 1 297 ? -7.992 -8.400 20.728 1.00 91.00 297 GLU A O 1
ATOM 2319 N N . LEU A 1 298 ? -9.179 -8.837 22.587 1.00 93.12 298 LEU A N 1
ATOM 2320 C CA . LEU A 1 298 ? -9.453 -7.439 22.902 1.00 93.12 298 LEU A CA 1
ATOM 2321 C C . LEU A 1 298 ? -8.191 -6.657 23.278 1.00 93.12 298 LEU A C 1
ATOM 2323 O O . LEU A 1 298 ? -8.052 -5.510 22.858 1.00 93.12 298 LEU A O 1
ATOM 2327 N N . ASP A 1 299 ? -7.236 -7.275 23.973 1.00 92.75 299 ASP A N 1
ATOM 2328 C CA . ASP A 1 299 ? -5.938 -6.660 24.262 1.00 92.75 299 ASP A CA 1
ATOM 2329 C C . ASP A 1 299 ? -5.159 -6.382 22.965 1.00 92.75 299 ASP A C 1
ATOM 2331 O O . ASP A 1 299 ? -4.542 -5.328 22.832 1.00 92.75 299 ASP A O 1
ATOM 2335 N N . LYS A 1 300 ? -5.255 -7.250 21.950 1.00 91.69 300 LYS A N 1
ATOM 2336 C CA . LYS A 1 300 ? -4.645 -6.984 20.633 1.00 91.69 300 LYS A CA 1
ATOM 2337 C C . LYS A 1 300 ? -5.356 -5.881 19.867 1.00 91.69 300 LYS A C 1
ATOM 2339 O O . LYS A 1 300 ? -4.699 -5.054 19.237 1.00 91.69 300 LYS A O 1
ATOM 2344 N N . VAL A 1 301 ? -6.686 -5.845 19.930 1.00 94.19 301 VAL A N 1
ATOM 2345 C CA . VAL A 1 301 ? -7.482 -4.741 19.376 1.00 94.19 301 VAL A CA 1
ATOM 2346 C C . VAL A 1 301 ? -7.072 -3.418 20.034 1.00 94.19 301 VAL A C 1
ATOM 2348 O O . VAL A 1 301 ? -6.835 -2.433 19.336 1.00 94.19 301 VAL A O 1
ATOM 2351 N N . ALA A 1 302 ? -6.912 -3.405 21.358 1.00 95.50 302 ALA A N 1
ATOM 2352 C CA . ALA A 1 302 ? -6.448 -2.255 22.127 1.00 95.50 302 ALA A CA 1
ATOM 2353 C C . ALA A 1 302 ? -5.021 -1.827 21.743 1.00 95.50 302 ALA A C 1
ATOM 2355 O O . ALA A 1 302 ? -4.790 -0.642 21.491 1.00 95.50 302 ALA A O 1
ATOM 2356 N N . SER A 1 303 ? -4.083 -2.770 21.604 1.00 92.88 303 SER A N 1
ATOM 2357 C CA . SER A 1 303 ? -2.729 -2.495 21.103 1.00 92.88 303 SER A CA 1
ATOM 2358 C C . SER A 1 303 ? -2.745 -1.886 19.700 1.00 92.88 303 SER A C 1
ATOM 2360 O O . SER A 1 303 ? -2.016 -0.932 19.436 1.00 92.88 303 SER A O 1
ATOM 2362 N N . ALA A 1 304 ? -3.604 -2.376 18.806 1.00 93.88 304 ALA A N 1
ATOM 2363 C CA . ALA A 1 304 ? -3.721 -1.855 17.447 1.00 93.88 304 ALA A CA 1
ATOM 2364 C C . ALA A 1 304 ? -4.309 -0.440 17.396 1.00 93.88 304 ALA A C 1
ATOM 2366 O O . ALA A 1 304 ? -3.812 0.398 16.639 1.00 93.88 304 ALA A O 1
ATOM 2367 N N . ILE A 1 305 ? -5.319 -0.151 18.227 1.00 95.88 305 ILE A N 1
ATOM 2368 C CA . ILE A 1 305 ? -5.836 1.210 18.438 1.00 95.88 305 ILE A CA 1
ATOM 2369 C C . ILE A 1 305 ? -4.702 2.119 18.900 1.00 95.88 305 ILE A C 1
ATOM 2371 O O . ILE A 1 305 ? -4.486 3.179 18.316 1.00 95.88 305 ILE A O 1
ATOM 2375 N N . TRP A 1 306 ? -3.964 1.690 19.926 1.00 94.44 306 TRP A N 1
ATOM 2376 C CA . TRP A 1 306 ? -2.888 2.483 20.495 1.00 94.44 306 TRP A CA 1
ATOM 2377 C C . TRP A 1 306 ? -1.807 2.766 19.452 1.00 94.44 306 TRP A C 1
ATOM 2379 O O . TRP A 1 306 ? -1.513 3.929 19.193 1.00 94.44 306 TRP A O 1
ATOM 2389 N N . LYS A 1 307 ? -1.277 1.744 18.773 1.00 91.44 307 LYS A N 1
ATOM 2390 C CA . LYS A 1 307 ? -0.248 1.883 17.725 1.00 91.44 307 LYS A CA 1
ATOM 2391 C C . LYS A 1 307 ? -0.652 2.863 16.616 1.00 91.44 307 LYS A C 1
ATOM 2393 O O . LYS A 1 307 ? 0.189 3.604 16.114 1.00 91.44 307 LYS A O 1
ATOM 2398 N N . ASN A 1 308 ? -1.933 2.896 16.250 1.00 92.75 308 ASN A N 1
ATOM 2399 C CA . ASN A 1 308 ? -2.437 3.671 15.115 1.00 92.75 308 ASN A CA 1
ATOM 2400 C C . ASN A 1 308 ? -3.104 5.010 15.491 1.00 92.75 308 ASN A C 1
ATOM 2402 O O . ASN A 1 308 ? -3.678 5.671 14.628 1.00 92.75 308 ASN A O 1
ATOM 2406 N N . ARG A 1 309 ? -3.023 5.447 16.753 1.00 92.75 309 ARG A N 1
ATOM 2407 C CA . ARG A 1 309 ? -3.745 6.636 17.251 1.00 92.75 309 ARG A CA 1
ATOM 2408 C C . ARG A 1 309 ? -3.331 7.981 16.635 1.00 92.75 309 ARG A C 1
ATOM 2410 O O . ARG A 1 309 ? -4.145 8.896 16.620 1.00 92.75 309 ARG A O 1
ATOM 2417 N N . TYR A 1 310 ? -2.104 8.095 16.120 1.00 89.75 310 TYR A N 1
ATOM 2418 C CA . TYR A 1 310 ? -1.569 9.320 15.494 1.00 89.75 310 TYR A CA 1
ATOM 2419 C C . TYR A 1 310 ? -1.502 9.242 13.963 1.00 89.75 310 TYR A C 1
ATOM 2421 O O . TYR A 1 310 ? -0.741 9.969 13.332 1.00 89.75 310 TYR A O 1
ATOM 2429 N N . GLN A 1 311 ? -2.225 8.304 13.353 1.00 87.12 311 GLN A N 1
ATOM 2430 C CA . GLN A 1 311 ? -2.181 8.118 11.906 1.00 87.12 311 GLN A CA 1
ATOM 2431 C C . GLN A 1 311 ? -2.956 9.234 11.203 1.00 87.12 311 GLN A C 1
ATOM 2433 O O . GLN A 1 311 ? -4.065 9.570 11.603 1.00 87.12 311 GLN A O 1
ATOM 2438 N N . GLU A 1 312 ? -2.384 9.767 10.127 1.00 84.00 312 GLU A N 1
ATOM 2439 C CA . GLU A 1 312 ? -3.011 10.800 9.283 1.00 84.00 312 GLU A CA 1
ATOM 2440 C C . GLU A 1 312 ? -3.855 10.185 8.154 1.00 84.00 312 GLU A C 1
ATOM 2442 O O . GLU A 1 312 ? -4.683 10.836 7.517 1.00 84.00 312 GLU A O 1
ATOM 2447 N N . ASP A 1 313 ? -3.652 8.893 7.904 1.00 86.69 313 ASP A N 1
ATOM 2448 C CA . ASP A 1 313 ? -4.366 8.137 6.895 1.00 86.69 313 ASP A CA 1
ATOM 2449 C C . ASP A 1 313 ? -5.852 7.958 7.259 1.00 86.69 313 ASP A C 1
ATOM 2451 O O . ASP A 1 313 ? -6.201 7.293 8.237 1.00 86.69 313 ASP A O 1
ATOM 2455 N N . SER A 1 314 ? -6.744 8.490 6.417 1.00 90.88 314 SER A N 1
ATOM 2456 C CA . SER A 1 314 ? -8.191 8.487 6.664 1.00 90.88 314 SER A CA 1
ATOM 2457 C C . SER A 1 314 ? -8.788 7.084 6.816 1.00 90.88 314 SER A C 1
ATOM 2459 O O . SER A 1 314 ? -9.738 6.893 7.584 1.00 90.88 314 SER A O 1
ATOM 2461 N N . TYR A 1 315 ? -8.235 6.089 6.113 1.00 93.00 315 TYR A N 1
ATOM 2462 C CA . TYR A 1 315 ? -8.687 4.707 6.240 1.00 93.00 315 TYR A CA 1
ATOM 2463 C C . TYR A 1 315 ? -8.239 4.083 7.558 1.00 93.00 315 TYR A C 1
ATOM 2465 O O . TYR A 1 315 ? -9.051 3.427 8.209 1.00 93.00 315 TYR A O 1
ATOM 2473 N N . THR A 1 316 ? -7.005 4.338 7.993 1.00 93.81 316 THR A N 1
ATOM 2474 C CA . THR A 1 316 ? -6.508 3.917 9.307 1.00 93.81 316 THR A CA 1
ATOM 2475 C C . THR A 1 316 ? -7.277 4.597 10.437 1.00 93.81 316 THR A C 1
ATOM 2477 O O . THR A 1 316 ? -7.694 3.915 11.367 1.00 93.81 316 THR A O 1
ATOM 2480 N N . ILE A 1 317 ? -7.571 5.898 10.336 1.00 95.19 317 ILE A N 1
ATOM 2481 C CA . ILE A 1 317 ? -8.419 6.614 11.305 1.00 95.19 317 ILE A CA 1
ATOM 2482 C C . ILE A 1 317 ? -9.805 5.957 11.401 1.00 95.19 317 ILE A C 1
ATOM 2484 O O . ILE A 1 317 ? -10.320 5.727 12.499 1.00 95.19 317 ILE A O 1
ATOM 2488 N N . ASP A 1 318 ? -10.430 5.617 10.265 1.00 96.31 318 ASP A N 1
ATOM 2489 C CA . ASP A 1 318 ? -11.704 4.890 10.278 1.00 96.31 318 ASP A CA 1
ATOM 2490 C C . ASP A 1 318 ? -11.562 3.491 10.884 1.00 96.31 318 ASP A C 1
ATOM 2492 O O . ASP A 1 318 ? -12.442 3.060 11.626 1.00 96.31 318 ASP A O 1
ATOM 2496 N N . ALA A 1 319 ? -10.460 2.794 10.611 1.00 96.94 319 ALA A N 1
ATOM 2497 C CA . ALA A 1 319 ? -10.174 1.497 11.204 1.00 96.94 319 ALA A CA 1
ATOM 2498 C C . ALA A 1 319 ? -10.088 1.582 12.734 1.00 96.94 319 ALA A C 1
ATOM 2500 O O . ALA A 1 319 ? -10.786 0.839 13.420 1.00 96.94 319 ALA A O 1
ATOM 2501 N N . VAL A 1 320 ? -9.325 2.540 13.269 1.00 97.38 320 VAL A N 1
ATOM 2502 C CA . VAL A 1 320 ? -9.218 2.800 14.713 1.00 97.38 320 VAL A CA 1
ATOM 2503 C C . VAL A 1 320 ? -10.591 3.104 15.310 1.00 97.38 320 VAL A C 1
ATOM 2505 O O . VAL A 1 320 ? -10.961 2.535 16.334 1.00 97.38 320 VAL A O 1
ATOM 2508 N N . ALA A 1 321 ? -11.399 3.928 14.641 1.00 97.81 321 ALA A N 1
ATOM 2509 C CA . ALA A 1 321 ? -12.770 4.201 15.060 1.00 97.81 321 ALA A CA 1
ATOM 2510 C C . ALA A 1 321 ? -13.648 2.935 15.126 1.00 97.81 321 ALA A C 1
ATOM 2512 O O . ALA A 1 321 ? -14.459 2.800 16.043 1.00 97.81 321 ALA A O 1
ATOM 2513 N N . TRP A 1 322 ? -13.504 2.001 14.182 1.00 98.06 322 TRP A N 1
ATOM 2514 C CA . TRP A 1 322 ? -14.197 0.709 14.231 1.00 98.06 322 TRP A CA 1
ATOM 2515 C C . TRP A 1 322 ? -13.686 -0.182 15.358 1.00 98.06 322 TRP A C 1
ATOM 2517 O O . TRP A 1 322 ? -14.502 -0.747 16.079 1.00 98.06 322 TRP A O 1
ATOM 2527 N N . LEU A 1 323 ? -12.374 -0.255 15.572 1.00 97.38 323 LEU A N 1
ATOM 2528 C CA . LEU A 1 323 ? -11.788 -1.012 16.680 1.00 97.38 323 LEU A CA 1
ATOM 2529 C C . LEU A 1 323 ? -12.238 -0.469 18.049 1.00 97.38 323 LEU A C 1
ATOM 2531 O O . LEU A 1 323 ? -12.544 -1.245 18.950 1.00 97.38 323 LEU A O 1
ATOM 2535 N N . ILE A 1 324 ? -12.388 0.849 18.201 1.00 97.75 324 ILE A N 1
ATOM 2536 C CA . ILE A 1 324 ? -12.970 1.447 19.415 1.00 97.75 324 ILE A CA 1
ATOM 2537 C C . ILE A 1 324 ? -14.407 0.956 19.639 1.00 97.75 324 ILE A C 1
ATOM 2539 O O . ILE A 1 324 ? -14.781 0.633 20.766 1.00 97.75 324 ILE A O 1
ATOM 2543 N N . LYS A 1 325 ? -15.213 0.844 18.575 1.00 97.06 325 LYS A N 1
ATOM 2544 C CA . LYS A 1 325 ? -16.563 0.263 18.676 1.00 97.06 325 LYS A CA 1
ATOM 2545 C C . LYS A 1 325 ? -16.535 -1.222 19.022 1.00 97.06 325 LYS A C 1
ATOM 2547 O O . LYS A 1 325 ? -17.461 -1.682 19.677 1.00 97.06 325 LYS A O 1
ATOM 2552 N N . VAL A 1 326 ? -15.519 -1.969 18.577 1.00 95.81 326 VAL A N 1
ATOM 2553 C CA . VAL A 1 326 ? -15.325 -3.372 18.979 1.00 95.81 326 VAL A CA 1
ATOM 2554 C C . VAL A 1 326 ? -15.159 -3.444 20.495 1.00 95.81 326 VAL A C 1
ATOM 2556 O O . VAL A 1 326 ? -15.913 -4.164 21.137 1.00 95.81 326 VAL A O 1
ATOM 2559 N N . ILE A 1 327 ? -14.257 -2.640 21.072 1.00 95.25 327 ILE A N 1
ATOM 2560 C CA . ILE A 1 327 ? -14.062 -2.567 22.530 1.00 95.25 327 ILE A CA 1
ATOM 2561 C C . ILE A 1 327 ? -15.360 -2.181 23.247 1.00 95.25 327 ILE A C 1
ATOM 2563 O O . ILE A 1 327 ? -15.763 -2.862 24.188 1.00 95.25 327 ILE A O 1
ATOM 2567 N N . GLY A 1 328 ? -16.032 -1.119 22.791 1.00 94.56 328 GLY A N 1
ATOM 2568 C CA . GLY A 1 328 ? -17.276 -0.653 23.406 1.00 94.56 328 GLY A CA 1
ATOM 2569 C C . GLY A 1 328 ? -18.394 -1.696 23.371 1.00 94.56 328 GLY A C 1
ATOM 2570 O O . GLY A 1 328 ? -19.032 -1.929 24.391 1.00 94.56 328 GLY A O 1
ATOM 2571 N N . LYS A 1 329 ? -18.567 -2.402 22.241 1.00 94.94 329 LYS A N 1
ATOM 2572 C CA . LYS A 1 329 ? -19.558 -3.485 22.087 1.00 94.94 329 LYS A CA 1
ATOM 2573 C C . LYS A 1 329 ? -19.372 -4.593 23.130 1.00 94.94 329 LYS A C 1
ATOM 2575 O O . LYS A 1 329 ? -20.362 -5.168 23.566 1.00 94.94 329 LYS A O 1
ATOM 2580 N N . GLN A 1 330 ? -18.131 -4.893 23.516 1.00 94.25 330 GLN A N 1
ATOM 2581 C CA . GLN A 1 330 ? -17.835 -5.946 24.493 1.00 94.25 330 GLN A CA 1
ATOM 2582 C C . GLN A 1 330 ? -18.073 -5.507 25.949 1.00 94.25 330 GLN A C 1
ATOM 2584 O O . GLN A 1 330 ? -18.122 -6.358 26.831 1.00 94.25 330 GLN A O 1
ATOM 2589 N N . GLY A 1 331 ? -18.198 -4.202 26.228 1.00 91.81 331 GLY A N 1
ATOM 2590 C CA . GLY A 1 331 ? -18.520 -3.697 27.569 1.00 91.81 331 GLY A CA 1
ATOM 2591 C C . GLY A 1 331 ? -17.462 -3.985 28.646 1.00 91.81 331 GLY A C 1
ATOM 2592 O O . GLY A 1 331 ? -17.778 -3.999 29.833 1.00 91.81 331 GLY A O 1
ATOM 2593 N N . ASN A 1 332 ? -16.208 -4.254 28.264 1.00 92.19 332 ASN A N 1
ATOM 2594 C CA . ASN A 1 332 ? -15.158 -4.619 29.217 1.00 92.19 332 ASN A CA 1
ATOM 2595 C C . ASN A 1 332 ? -14.475 -3.373 29.821 1.00 92.19 332 ASN A C 1
ATOM 2597 O O . ASN A 1 332 ? -13.702 -2.679 29.155 1.00 92.19 332 ASN A O 1
ATOM 2601 N N . ASN A 1 333 ? -14.704 -3.134 31.118 1.00 94.69 333 ASN A N 1
ATOM 2602 C CA . ASN A 1 333 ? -14.177 -1.979 31.862 1.00 94.69 333 ASN A CA 1
ATOM 2603 C C . ASN A 1 333 ? -12.636 -1.914 31.955 1.00 94.69 333 ASN A C 1
ATOM 2605 O O . ASN A 1 333 ? -12.089 -0.880 32.345 1.00 94.69 333 ASN A O 1
ATOM 2609 N N . ARG A 1 334 ? -11.909 -2.976 31.578 1.00 94.94 334 ARG A N 1
ATOM 2610 C CA . ARG A 1 334 ? -10.438 -2.983 31.441 1.00 94.94 334 ARG A CA 1
ATOM 2611 C C . ARG A 1 334 ? -9.915 -1.912 30.481 1.00 94.94 334 ARG A C 1
ATOM 2613 O O . ARG A 1 334 ? -8.791 -1.440 30.643 1.00 94.94 334 ARG A O 1
ATOM 2620 N N . TYR A 1 335 ? -10.706 -1.536 29.478 1.00 96.06 335 TYR A N 1
ATOM 2621 C CA . TYR A 1 335 ? -10.293 -0.590 28.438 1.00 96.06 335 TYR A CA 1
ATOM 2622 C C . TYR A 1 335 ? -10.724 0.852 28.721 1.00 96.06 335 TYR A C 1
ATOM 2624 O O . TYR A 1 335 ? -10.506 1.728 27.881 1.00 96.06 335 TYR A O 1
ATOM 2632 N N . TYR A 1 336 ? -11.287 1.119 29.905 1.00 95.50 336 TYR A N 1
ATOM 2633 C CA . TYR A 1 336 ? -11.707 2.458 30.310 1.00 95.50 336 TYR A CA 1
ATOM 2634 C C . TYR A 1 336 ? -10.557 3.465 30.178 1.00 95.50 336 TYR A C 1
ATOM 2636 O O . TYR A 1 336 ? -10.721 4.503 29.540 1.00 95.50 336 TYR A O 1
ATOM 2644 N N . SER A 1 337 ? -9.366 3.144 30.706 1.00 94.06 337 SER A N 1
ATOM 2645 C CA . SER A 1 337 ? -8.212 4.053 30.638 1.00 94.06 337 SER A CA 1
ATOM 2646 C C . SER A 1 337 ? -7.805 4.385 29.202 1.00 94.06 337 SER A C 1
ATOM 2648 O O . SER A 1 337 ? -7.495 5.539 28.920 1.00 94.06 337 SER A O 1
ATOM 2650 N N . LEU A 1 338 ? -7.823 3.403 28.293 1.00 96.00 338 LEU A N 1
ATOM 2651 C CA . LEU A 1 338 ? -7.493 3.617 26.882 1.00 96.00 338 LEU A CA 1
ATOM 2652 C C . LEU A 1 338 ? -8.480 4.594 26.233 1.00 96.00 338 LEU A C 1
ATOM 2654 O O . LEU A 1 338 ? -8.061 5.577 25.625 1.00 96.00 338 LEU A O 1
ATOM 2658 N N . LEU A 1 339 ? -9.786 4.347 26.380 1.00 96.38 339 LEU A N 1
ATOM 2659 C CA . LEU A 1 339 ? -10.814 5.208 25.789 1.00 96.38 339 LEU A CA 1
ATOM 2660 C C . LEU A 1 339 ? -10.823 6.606 26.417 1.00 96.38 339 LEU A C 1
ATOM 2662 O O . LEU A 1 339 ? -11.031 7.591 25.713 1.00 96.38 339 LEU A O 1
ATOM 2666 N N . ASN A 1 340 ? -10.552 6.706 27.719 1.00 95.44 340 ASN A N 1
ATOM 2667 C CA . ASN A 1 340 ? -10.451 7.987 28.405 1.00 95.44 340 ASN A CA 1
ATOM 2668 C C . ASN A 1 340 ? -9.263 8.815 27.894 1.00 95.44 340 ASN A C 1
ATOM 2670 O O . ASN A 1 340 ? -9.422 10.008 27.652 1.00 95.44 340 ASN A O 1
ATOM 2674 N N . THR A 1 341 ? -8.102 8.194 27.664 1.00 95.25 341 THR A N 1
ATOM 2675 C CA . THR A 1 341 ? -6.947 8.874 27.057 1.00 95.25 341 THR A CA 1
ATOM 2676 C C . THR A 1 341 ? -7.261 9.362 25.643 1.00 95.25 341 THR A C 1
ATOM 2678 O O . THR A 1 341 ? -7.013 10.520 25.330 1.00 95.25 341 THR A O 1
ATOM 2681 N N . LEU A 1 342 ? -7.881 8.528 24.802 1.00 96.06 342 LEU A N 1
ATOM 2682 C CA . LEU A 1 342 ? -8.219 8.883 23.414 1.00 96.06 342 LEU A CA 1
ATOM 2683 C C . LEU A 1 342 ? -9.320 9.950 23.283 1.00 96.06 342 LEU A C 1
ATOM 2685 O O . LEU A 1 342 ? -9.624 10.390 22.175 1.00 96.06 342 LEU A O 1
ATOM 2689 N N . ASN A 1 343 ? -9.938 10.364 24.391 1.00 94.75 343 ASN A N 1
ATOM 2690 C CA . ASN A 1 343 ? -10.947 11.419 24.425 1.00 94.75 343 ASN A CA 1
ATOM 2691 C C . ASN A 1 343 ? -10.337 12.840 24.504 1.00 94.75 343 ASN A C 1
ATOM 2693 O O . ASN A 1 343 ? -11.073 13.821 24.636 1.00 94.75 343 ASN A O 1
ATOM 2697 N N . ASP A 1 344 ? -9.010 12.988 24.415 1.00 93.00 344 ASP A N 1
ATOM 2698 C CA . ASP A 1 344 ? -8.375 14.307 24.333 1.00 93.00 344 ASP A CA 1
ATOM 2699 C C . ASP A 1 344 ? -8.520 14.920 22.927 1.00 93.00 344 ASP A C 1
ATOM 2701 O O . ASP A 1 344 ? -7.881 14.510 21.956 1.00 93.00 344 ASP A O 1
ATOM 2705 N N . LYS A 1 345 ? -9.363 15.955 22.831 1.00 90.00 345 LYS A N 1
ATOM 2706 C CA . LYS A 1 345 ? -9.630 16.708 21.594 1.00 90.00 345 LYS A CA 1
ATOM 2707 C C . LYS A 1 345 ? -8.424 17.463 21.044 1.00 90.00 345 LYS A C 1
ATOM 2709 O O . LYS A 1 345 ? -8.470 17.858 19.883 1.00 90.00 345 LYS A O 1
ATOM 2714 N N . ASN A 1 346 ? -7.413 17.726 21.867 1.00 89.38 346 ASN A N 1
ATOM 2715 C CA . ASN A 1 346 ? -6.229 18.473 21.452 1.00 89.38 346 ASN A CA 1
ATOM 2716 C C . ASN A 1 346 ? -5.134 17.557 20.900 1.00 89.38 346 ASN A C 1
ATOM 2718 O O . ASN A 1 346 ? -4.205 18.051 20.267 1.00 89.38 346 ASN A O 1
ATOM 2722 N N . GLU A 1 347 ? -5.229 16.249 21.149 1.00 88.81 347 GLU A N 1
ATOM 2723 C CA . GLU A 1 347 ? -4.181 15.290 20.802 1.00 88.81 347 GLU A CA 1
ATOM 2724 C C . GLU A 1 347 ? -4.570 14.377 19.627 1.00 88.81 347 GLU A C 1
ATOM 2726 O O . GLU A 1 347 ? -3.715 14.050 18.804 1.00 88.81 347 GLU A O 1
ATOM 2731 N N . TYR A 1 348 ? -5.845 13.983 19.510 1.00 92.69 348 TYR A N 1
ATOM 2732 C CA . TYR A 1 348 ? -6.276 12.947 18.560 1.00 92.69 348 TYR A CA 1
ATOM 2733 C C . TYR A 1 348 ? -7.283 13.440 17.517 1.00 92.69 348 TYR A C 1
ATOM 2735 O O . TYR A 1 348 ? -7.991 14.431 17.706 1.00 92.69 348 TYR A O 1
ATOM 2743 N N . ASP A 1 349 ? -7.399 12.687 16.417 1.00 94.44 349 ASP A N 1
ATOM 2744 C CA . ASP A 1 349 ? -8.371 12.970 15.361 1.00 94.44 349 ASP A CA 1
ATOM 2745 C C . ASP A 1 349 ? -9.815 13.019 15.898 1.00 94.44 349 ASP A C 1
ATOM 2747 O O . ASP A 1 349 ? -10.251 12.192 16.706 1.00 94.44 349 ASP A O 1
ATOM 2751 N N . SER A 1 350 ? -10.598 13.968 15.379 1.00 94.88 350 SER A N 1
ATOM 2752 C CA . SER A 1 350 ? -11.979 14.218 15.810 1.00 94.88 350 SER A CA 1
ATOM 2753 C C . SER A 1 350 ? -12.885 12.979 15.751 1.00 94.88 350 SER A C 1
ATOM 2755 O O . SER A 1 350 ? -13.799 12.830 16.572 1.00 94.88 350 SER A O 1
ATOM 2757 N N . LYS A 1 351 ? -12.643 12.063 14.805 1.00 95.69 351 LYS A N 1
ATOM 2758 C CA . LYS A 1 351 ? -13.388 10.813 14.666 1.00 95.69 351 LYS A CA 1
ATOM 2759 C C . LYS A 1 351 ? -13.033 9.835 15.777 1.00 95.69 351 LYS A C 1
ATOM 2761 O O . LYS A 1 351 ? -13.955 9.247 16.345 1.00 95.69 351 LYS A O 1
ATOM 2766 N N . ILE A 1 352 ? -11.742 9.690 16.088 1.00 97.06 352 ILE A N 1
ATOM 2767 C CA . ILE A 1 352 ? -11.242 8.864 17.196 1.00 97.06 352 ILE A CA 1
ATOM 2768 C C . ILE A 1 352 ? -11.853 9.365 18.502 1.00 97.06 352 ILE A C 1
ATOM 2770 O O . ILE A 1 352 ? -12.535 8.597 19.177 1.00 97.06 352 ILE A O 1
ATOM 2774 N N . VAL A 1 353 ? -11.734 10.665 18.785 1.00 97.25 353 VAL A N 1
ATOM 2775 C CA . VAL A 1 353 ? -12.257 11.287 20.011 1.00 97.25 353 VAL A CA 1
ATOM 2776 C C . VAL A 1 353 ? -13.761 11.073 20.156 1.00 97.25 353 VAL A C 1
ATOM 2778 O O . VAL A 1 353 ? -14.247 10.672 21.213 1.00 97.25 353 VAL A O 1
ATOM 2781 N N . ARG A 1 354 ? -14.526 11.289 19.079 1.00 97.12 354 ARG A N 1
ATOM 2782 C CA . ARG A 1 354 ? -15.981 11.092 19.092 1.00 97.12 354 ARG A CA 1
ATOM 2783 C C . ARG A 1 354 ? -16.364 9.660 19.462 1.00 97.12 354 ARG A C 1
ATOM 2785 O O . ARG A 1 354 ? -17.286 9.470 20.255 1.00 97.12 354 ARG A O 1
ATOM 2792 N N . TYR A 1 355 ? -15.700 8.661 18.879 1.00 97.38 355 TYR A N 1
ATOM 2793 C CA . TYR A 1 355 ? -16.014 7.262 19.173 1.00 97.38 355 TYR A CA 1
ATOM 2794 C C . TYR A 1 355 ? -15.460 6.810 20.521 1.00 97.38 355 TYR A C 1
ATOM 2796 O O . TYR A 1 355 ? -16.141 6.044 21.197 1.00 97.38 355 TYR A O 1
ATOM 2804 N N . ALA A 1 356 ? -14.300 7.312 20.947 1.00 97.31 356 ALA A N 1
ATOM 2805 C CA . ALA A 1 356 ? -13.773 7.071 22.284 1.00 97.31 356 ALA A CA 1
ATOM 2806 C C . ALA A 1 356 ? -14.772 7.560 23.339 1.00 97.31 356 ALA A C 1
ATOM 2808 O O . ALA A 1 356 ? -15.216 6.767 24.162 1.00 97.31 356 ALA A O 1
ATOM 2809 N N . LYS A 1 357 ? -15.244 8.808 23.224 1.00 96.69 357 LYS A N 1
ATOM 2810 C CA . LYS A 1 357 ? -16.262 9.378 24.115 1.00 96.69 357 LYS A CA 1
ATOM 2811 C C . LYS A 1 357 ? -17.547 8.545 24.159 1.00 96.69 357 LYS A C 1
ATOM 2813 O O . LYS A 1 357 ? -17.997 8.166 25.231 1.00 96.69 357 LYS A O 1
ATOM 2818 N N . SER A 1 358 ? -18.123 8.245 22.993 1.00 96.06 358 SER A N 1
ATOM 2819 C CA . SER A 1 358 ? -19.413 7.545 22.904 1.00 96.06 358 SER A CA 1
ATOM 2820 C C . SER A 1 358 ? -19.387 6.124 23.477 1.00 96.06 358 SER A C 1
ATOM 2822 O O . SER A 1 358 ? -20.436 5.628 23.882 1.00 96.06 358 SER A O 1
ATOM 2824 N N . ASN A 1 359 ? -18.233 5.452 23.458 1.00 95.44 359 ASN A N 1
ATOM 2825 C CA . ASN A 1 359 ? -18.086 4.110 24.027 1.00 95.44 359 ASN A CA 1
ATOM 2826 C C . ASN A 1 359 ? -17.594 4.159 25.480 1.00 95.44 359 ASN A C 1
ATOM 2828 O O . ASN A 1 359 ? -17.927 3.269 26.250 1.00 95.44 359 ASN A O 1
ATOM 2832 N N . LEU A 1 360 ? -16.870 5.210 25.883 1.00 94.12 360 LEU A N 1
ATOM 2833 C CA . LEU A 1 360 ? -16.502 5.447 27.280 1.00 94.12 360 LEU A CA 1
ATOM 2834 C C . LEU A 1 360 ? -17.742 5.628 28.164 1.00 94.12 360 LEU A C 1
ATOM 2836 O O . LEU A 1 360 ? -17.764 5.114 29.270 1.00 94.12 360 LEU A O 1
ATOM 2840 N N . GLU A 1 361 ? -18.790 6.286 27.656 1.00 90.94 361 GLU A N 1
ATOM 2841 C CA . GLU A 1 361 ? -20.083 6.454 28.348 1.00 90.94 361 GLU A CA 1
ATOM 2842 C C . GLU A 1 361 ? -20.797 5.121 28.664 1.00 90.94 361 GLU A C 1
ATOM 2844 O O . GLU A 1 361 ? -21.753 5.110 29.433 1.00 90.94 361 GLU A O 1
ATOM 2849 N N . GLN A 1 362 ? -20.349 4.005 28.078 1.00 89.75 362 GLN A N 1
ATOM 2850 C CA . GLN A 1 362 ? -20.892 2.659 28.309 1.00 89.75 362 GLN A CA 1
ATOM 2851 C C . GLN A 1 362 ? -20.035 1.836 29.281 1.00 89.75 362 GLN A C 1
ATOM 2853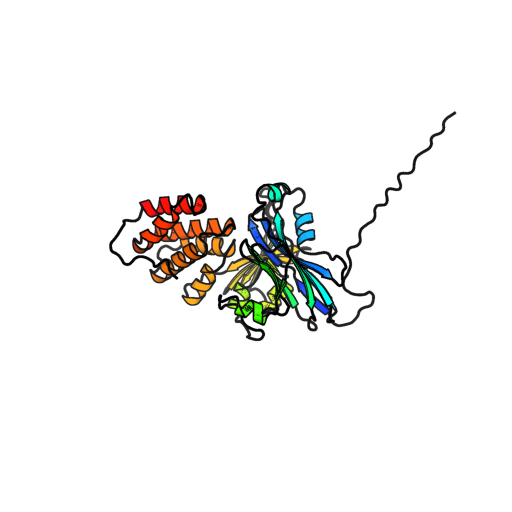 O O . GLN A 1 362 ? -20.394 0.703 29.597 1.00 89.75 362 GLN A O 1
ATOM 2858 N N . LEU A 1 363 ? -18.895 2.376 29.720 1.00 90.25 363 LEU A N 1
ATOM 2859 C CA . LEU A 1 363 ? -17.955 1.717 30.617 1.00 90.25 363 LEU A CA 1
ATOM 2860 C C . LEU A 1 363 ? -17.894 2.461 31.947 1.00 90.25 363 LEU A C 1
ATOM 2862 O O . LEU A 1 363 ? -17.957 3.687 32.001 1.00 90.25 363 LEU A O 1
ATOM 2866 N N . GLU A 1 364 ? -17.678 1.712 33.019 1.00 88.38 364 GLU A N 1
ATOM 2867 C CA . GLU A 1 364 ? -17.502 2.278 34.352 1.00 88.38 364 GLU A CA 1
ATOM 2868 C C . GLU A 1 364 ? -16.010 2.329 34.715 1.00 88.38 364 GLU A C 1
ATOM 2870 O O . GLU A 1 364 ? -15.283 1.347 34.488 1.00 88.38 364 GLU A O 1
ATOM 2875 N N . PRO A 1 365 ? -15.526 3.426 35.330 1.00 83.75 365 PRO A N 1
ATOM 2876 C CA . PRO A 1 365 ? -14.213 3.429 35.952 1.00 83.75 365 PRO A CA 1
ATOM 2877 C C . PRO A 1 365 ? -14.206 2.355 37.046 1.00 83.75 365 PRO A C 1
ATOM 2879 O O . PRO A 1 365 ? -14.936 2.448 38.031 1.00 83.75 365 PRO A O 1
ATOM 2882 N N . SER A 1 366 ? -13.401 1.308 36.877 1.00 78.19 366 SER A N 1
ATOM 2883 C CA . SER A 1 366 ? -13.400 0.160 37.788 1.00 78.19 366 SER A CA 1
ATOM 2884 C C . SER A 1 366 ? -11.998 -0.173 38.284 1.00 78.19 366 SER A C 1
ATOM 2886 O O . SER A 1 366 ? -10.996 0.167 37.657 1.00 78.19 366 SER A O 1
ATOM 2888 N N . SER A 1 367 ? -11.929 -0.872 39.417 1.00 74.88 367 SER A N 1
ATOM 2889 C CA . SER A 1 367 ? -10.684 -1.363 40.020 1.00 74.88 367 SER A CA 1
ATOM 2890 C C . SER A 1 367 ? -10.092 -2.588 39.310 1.00 74.88 367 SER A C 1
ATOM 2892 O O . SER A 1 367 ? -9.138 -3.181 39.814 1.00 74.88 367 SER A O 1
ATOM 2894 N N . VAL A 1 368 ? -10.646 -2.996 38.160 1.00 85.19 368 VAL A N 1
ATOM 2895 C CA . VAL A 1 368 ? -10.100 -4.107 37.370 1.00 85.19 368 VAL A CA 1
ATOM 2896 C C . VAL A 1 368 ? -8.752 -3.723 36.764 1.00 85.19 368 VAL A C 1
ATOM 2898 O O . VAL A 1 368 ? -8.486 -2.548 36.499 1.00 85.19 368 VAL A O 1
ATOM 2901 N N . ASN A 1 369 ? -7.912 -4.729 36.510 1.00 87.56 369 ASN A N 1
ATOM 2902 C CA . ASN A 1 369 ? -6.626 -4.535 35.849 1.00 87.56 369 ASN A CA 1
ATOM 2903 C C . ASN A 1 369 ? -6.834 -3.893 34.470 1.00 87.56 369 ASN A C 1
ATOM 2905 O O . ASN A 1 369 ? -7.428 -4.519 33.591 1.00 87.56 369 ASN A O 1
ATOM 2909 N N . GLN A 1 370 ? -6.373 -2.651 34.315 1.00 91.06 370 GLN A N 1
ATOM 2910 C CA . GLN A 1 370 ? -6.535 -1.854 33.102 1.00 91.06 370 GLN A CA 1
ATOM 2911 C C . GLN A 1 370 ? -5.557 -2.296 32.010 1.00 91.06 370 GLN A C 1
ATOM 2913 O O . GLN A 1 370 ? -4.457 -2.774 32.291 1.00 91.06 370 GLN A O 1
ATOM 2918 N N . PHE A 1 371 ? -5.939 -2.083 30.752 1.00 90.56 371 PHE A N 1
ATOM 2919 C CA . PHE A 1 371 ? -5.037 -2.274 29.622 1.00 90.56 371 PHE A CA 1
ATOM 2920 C C . PHE A 1 371 ? -3.797 -1.373 29.752 1.00 90.56 371 PHE A C 1
ATOM 2922 O O . PHE A 1 371 ? -3.904 -0.169 30.004 1.00 90.56 371 PHE A O 1
ATOM 2929 N N . ASN A 1 372 ? -2.611 -1.954 29.571 1.00 87.19 372 ASN A N 1
ATOM 2930 C CA . ASN A 1 372 ? -1.349 -1.235 29.700 1.00 87.19 372 ASN A CA 1
ATOM 2931 C C . ASN A 1 372 ? -0.978 -0.524 28.391 1.00 87.19 372 ASN A C 1
ATOM 2933 O O . ASN A 1 372 ? -0.652 -1.160 27.394 1.00 87.19 372 ASN A O 1
ATOM 2937 N N . LEU A 1 373 ? -0.939 0.808 28.435 1.00 77.69 373 LEU A N 1
ATOM 2938 C CA . LEU A 1 373 ? -0.602 1.678 27.302 1.00 77.69 373 LEU A CA 1
ATOM 2939 C C . LEU A 1 373 ? 0.894 1.667 26.911 1.00 77.69 373 LEU A C 1
ATOM 2941 O O . LEU A 1 373 ? 1.291 2.383 25.997 1.00 77.69 373 LEU A O 1
ATOM 2945 N N . ARG A 1 374 ? 1.756 0.920 27.615 1.00 66.81 374 ARG A N 1
ATOM 2946 C CA . ARG A 1 374 ? 3.218 0.902 27.387 1.00 66.81 374 ARG A CA 1
ATOM 2947 C C . ARG A 1 374 ? 3.726 -0.255 26.513 1.00 66.81 374 ARG A C 1
ATOM 2949 O O . ARG A 1 374 ? 4.923 -0.534 26.563 1.00 66.81 374 ARG A O 1
ATOM 2956 N N . HIS A 1 375 ? 2.857 -0.925 25.759 1.00 48.59 375 HIS A N 1
ATOM 2957 C CA . HIS A 1 375 ? 3.261 -1.970 24.813 1.00 48.59 375 HIS A CA 1
ATOM 2958 C C . HIS A 1 375 ? 3.472 -1.439 23.402 1.00 48.59 375 HIS A C 1
ATOM 2960 O O . HIS A 1 375 ? 2.629 -0.629 22.943 1.00 48.59 375 HIS A O 1
#

Radius of gyration: 23.44 Å; chains: 1; bounding box: 48×64×95 Å

Foldseek 3Di:
DDDDDDDDPPPPPPPPDADQQQDPPDPAFKEKEKWFWADLDQWKIKTKWFQDKQPGGHDAQQNVQQVVLPPVPFGTDGAMDMHIHHQAWIKTWIKIWMGGSDPVCCVVPVQQGFIFIDIWIDRDDGHFYKYWDWDGDQAKTKIAIAGLLRAGDTWMWMDGHPDPHTDTHDSVRVVVVDPPPLRDHPDDDDDLQSSLLPAGWNAFPVSNCVNRNAAPDKDWDCADVVVPGHIWIWGHHPQFFIWIAHDDPNDGTTTPDTAGDDDPDLVSLLSQLCDAFQSLLNVLQVLLVDQDDDPSSLLSLLVSLLVQFPPPRPRRLNSSLSSLSSNLSNQDQLALVVLVVQLDPVRGDPSSNVSSVVSNVSYDNDPDNHRDSPD

Organism: NCBI:txid394751